Protein AF-A0A2D9P547-F1 (afdb_monomer)

Secondary structure (DSSP, 8-state):
-HHHHHHHHHHTTTT--PPPHHHHHHHTTBB-TTTSSSBGGG--SHHHHHHHHHHHHHTSTT--HHHHHHHHHHHHHHHHHTTSS-----TTGGGG--TT--HHHHHHHHHHHH-GGGBSSPPSSHHHHHHHHHHHHHHHHHHHHHHHHHHHHHHHHHHHHHHHHHHHHHHHHHHHHTT--

Foldseek 3Di:
DVVVVVVVVVVVVPPPPDDDPVLLVLQQFWAQLVPLPHGLSPDDDPLSVLVSLLSCLLAPPPHDLVVNVVSVVVNLVVCCVSVSFPDDDLVVLSVLRHRPGDSVSSSVSVCVGRNPSGGSQFDPDPVSVVVVVVVVVVVVVVVVVVVVVVVVVVVVVVVVVVVVVVVVVVVVVVVVVVVPD

Sequence (181 aa):
MKIIYTFVTIFSISYSNFVSEKQYDIESLILAPCCYGGIVSEHNSPMSKLISNFVKEIYSENFDNKQAISKLDEIIDFSIKNGLMNRTKNQENYKLISHNMDQEVFLELFVNLFGEKIRAVPQNNFFGKITWIFPYSIMIIGIIFVSYVIKNLSFNNKQILSEVETEKIEEQIKKYDSMGY

Structure (mmCIF, N/CA/C/O backbone):
data_AF-A0A2D9P547-F1
#
_entry.id   AF-A0A2D9P547-F1
#
loop_
_atom_site.group_PDB
_atom_site.id
_atom_site.type_symbol
_atom_site.label_atom_id
_atom_site.label_alt_id
_atom_site.label_comp_id
_atom_site.label_asym_id
_atom_site.label_entity_id
_atom_site.label_seq_id
_atom_site.pdbx_PDB_ins_code
_atom_site.Cartn_x
_atom_site.Cartn_y
_atom_site.Cartn_z
_atom_site.occupancy
_atom_site.B_iso_or_equiv
_atom_site.auth_seq_id
_atom_site.auth_comp_id
_atom_site.auth_asym_id
_atom_site.auth_atom_id
_atom_site.pdbx_PDB_model_num
ATOM 1 N N . MET A 1 1 ? -4.123 -50.476 15.538 1.00 53.84 1 MET A N 1
ATOM 2 C CA . MET A 1 1 ? -3.072 -49.477 15.851 1.00 53.84 1 MET A CA 1
ATOM 3 C C . MET A 1 1 ? -2.714 -48.583 14.661 1.00 53.84 1 MET A C 1
ATOM 5 O O . MET A 1 1 ? -2.744 -47.380 14.847 1.00 53.84 1 MET A O 1
ATOM 9 N N . LYS A 1 2 ? -2.479 -49.095 13.437 1.00 48.53 2 LYS A N 1
ATOM 10 C CA . LYS A 1 2 ? -2.181 -48.254 12.248 1.00 48.53 2 LYS A CA 1
ATOM 11 C C . LYS A 1 2 ? -3.233 -47.171 11.920 1.00 48.53 2 LYS A C 1
ATOM 13 O O . LYS A 1 2 ? -2.829 -46.059 11.617 1.00 48.53 2 LYS A O 1
ATOM 18 N N . ILE A 1 3 ? -4.535 -47.466 12.065 1.00 55.62 3 ILE A N 1
ATOM 19 C CA . ILE A 1 3 ? -5.647 -46.515 11.812 1.00 55.62 3 ILE A CA 1
ATOM 20 C C . ILE A 1 3 ? -5.630 -45.293 12.753 1.00 55.62 3 ILE A C 1
ATOM 22 O O . ILE A 1 3 ? -6.004 -44.194 12.357 1.00 55.62 3 ILE A O 1
ATOM 26 N N . ILE A 1 4 ? -5.173 -45.473 13.999 1.00 61.56 4 ILE A N 1
ATOM 27 C CA . ILE A 1 4 ? -5.135 -44.400 15.006 1.00 61.56 4 ILE A CA 1
ATOM 28 C C . ILE A 1 4 ? -4.041 -43.393 14.642 1.00 61.56 4 ILE A C 1
ATOM 30 O O . ILE A 1 4 ? -4.274 -42.190 14.682 1.00 61.56 4 ILE A O 1
ATOM 34 N N . TYR A 1 5 ? -2.880 -43.876 14.193 1.00 57.09 5 TYR A N 1
ATOM 35 C CA . TYR A 1 5 ? -1.797 -43.003 13.739 1.00 57.09 5 TYR A CA 1
ATOM 36 C C . TYR A 1 5 ? -2.169 -42.207 12.482 1.00 57.09 5 TYR A C 1
ATOM 38 O O . TYR A 1 5 ? -1.746 -41.065 12.354 1.00 57.09 5 TYR A O 1
ATOM 46 N N . THR A 1 6 ? -3.007 -42.759 11.595 1.00 58.09 6 THR A N 1
ATOM 47 C CA . THR A 1 6 ? -3.468 -42.053 10.384 1.00 58.09 6 THR A CA 1
ATOM 48 C C . THR A 1 6 ? -4.432 -40.906 10.707 1.00 58.09 6 THR A C 1
ATOM 50 O O . THR A 1 6 ? -4.396 -39.865 10.054 1.00 58.09 6 THR A O 1
ATOM 53 N N . PHE A 1 7 ? -5.258 -41.054 11.748 1.00 58.22 7 PHE A N 1
ATOM 54 C CA . PHE A 1 7 ? -6.141 -39.983 12.225 1.00 58.22 7 PHE A CA 1
ATOM 55 C C . PHE A 1 7 ? -5.369 -38.860 12.932 1.00 58.22 7 PHE A C 1
ATOM 57 O O . PHE A 1 7 ? -5.666 -37.682 12.734 1.00 58.22 7 PHE A O 1
ATOM 64 N N . VAL A 1 8 ? -4.332 -39.213 13.700 1.00 59.69 8 VAL A N 1
ATOM 65 C CA . VAL A 1 8 ? -3.467 -38.243 14.394 1.00 59.69 8 VAL A CA 1
ATOM 66 C C . VAL A 1 8 ? -2.702 -37.362 13.400 1.00 59.69 8 VAL A C 1
ATOM 68 O O . VAL A 1 8 ? -2.585 -36.164 13.6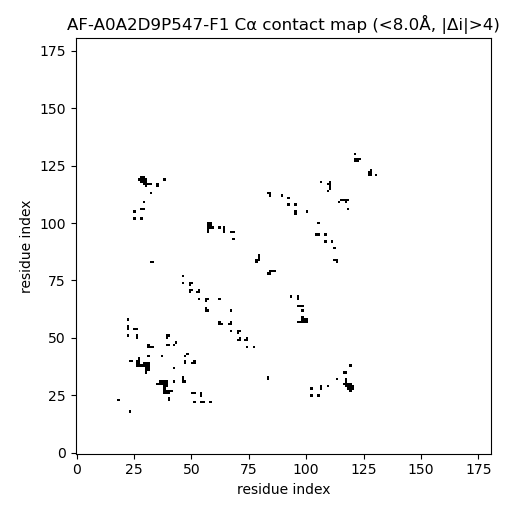31 1.00 59.69 8 VAL A O 1
ATOM 71 N N . THR A 1 9 ? -2.259 -37.905 12.260 1.00 58.28 9 THR A N 1
ATOM 72 C CA . THR A 1 9 ? -1.565 -37.116 11.225 1.00 58.28 9 THR A CA 1
ATOM 73 C C . THR A 1 9 ? -2.475 -36.152 10.459 1.00 58.28 9 THR A C 1
ATOM 75 O O . THR A 1 9 ? -2.010 -35.104 10.024 1.00 58.28 9 THR A O 1
ATOM 78 N N . ILE A 1 10 ? -3.768 -36.466 10.308 1.00 58.53 10 ILE A N 1
ATOM 79 C CA . ILE A 1 10 ? -4.739 -35.589 9.624 1.00 58.53 10 ILE A CA 1
ATOM 80 C C . ILE A 1 10 ? -5.187 -34.443 10.543 1.00 58.53 10 ILE A C 1
ATOM 82 O O . ILE A 1 10 ? -5.342 -33.313 10.086 1.00 58.53 10 ILE A O 1
ATOM 86 N N . PHE A 1 11 ? -5.323 -34.695 11.849 1.00 54.88 11 PHE A N 1
ATOM 87 C CA . PHE A 1 11 ? -5.733 -33.669 12.815 1.00 54.88 11 PHE A CA 1
ATOM 88 C C . PHE A 1 11 ? -4.705 -32.529 12.947 1.00 54.88 11 PHE A C 1
ATOM 90 O O . PHE A 1 11 ? -5.089 -31.377 13.153 1.00 54.88 11 PHE A O 1
ATOM 97 N N . SER A 1 12 ? -3.412 -32.811 12.739 1.00 50.66 12 SER A N 1
ATOM 98 C CA . SER A 1 12 ? -2.331 -31.817 12.815 1.00 50.66 12 SER A CA 1
ATOM 99 C C . SER A 1 12 ? -2.377 -30.721 11.740 1.00 50.66 12 SER A C 1
ATOM 101 O O . SER A 1 12 ? -1.750 -29.683 11.931 1.00 50.66 12 SER A O 1
ATOM 103 N N . ILE A 1 13 ? -3.118 -30.902 10.640 1.00 54.53 13 ILE A N 1
ATOM 104 C CA . ILE A 1 13 ? -3.208 -29.905 9.552 1.00 54.53 13 ILE A CA 1
ATOM 105 C C . ILE A 1 13 ? -4.240 -28.799 9.880 1.00 54.53 13 ILE A C 1
ATOM 107 O O . ILE A 1 13 ? -4.303 -27.777 9.207 1.00 54.53 13 ILE A O 1
ATOM 111 N N . SER A 1 14 ? -5.014 -28.935 10.961 1.00 46.88 14 SER A N 1
ATOM 112 C CA . SER A 1 14 ? -6.174 -28.066 11.242 1.00 46.88 14 SER A CA 1
ATOM 113 C C . SER A 1 14 ? -5.848 -26.706 11.884 1.00 46.88 14 SER A C 1
ATOM 115 O O . SER A 1 14 ? -6.765 -25.998 12.287 1.00 46.88 14 SER A O 1
ATOM 117 N N . TYR A 1 15 ? -4.570 -26.326 12.004 1.00 47.00 15 TYR A N 1
ATOM 118 C CA . TYR A 1 15 ? -4.155 -25.092 12.696 1.00 47.00 15 TYR A CA 1
ATOM 119 C C . TYR A 1 15 ? -3.454 -24.055 11.805 1.00 47.00 15 TYR A C 1
ATOM 121 O O . TYR A 1 15 ? -2.821 -23.129 12.317 1.00 47.00 15 TYR A O 1
ATOM 129 N N . SER A 1 16 ? -3.571 -24.146 10.479 1.00 40.31 16 SER A N 1
ATOM 130 C CA . SER A 1 16 ? -3.205 -23.025 9.607 1.00 40.31 16 SER A CA 1
ATOM 131 C C . SER A 1 16 ? -4.275 -21.933 9.700 1.00 40.31 16 SER A C 1
ATOM 133 O O . SER A 1 16 ? -5.389 -22.082 9.204 1.00 40.31 16 SER A O 1
ATOM 135 N N . ASN A 1 17 ? -3.932 -20.809 10.333 1.00 51.22 17 ASN A N 1
ATOM 136 C CA . ASN A 1 17 ? -4.717 -19.578 10.238 1.00 51.22 17 ASN A CA 1
ATOM 137 C C . ASN A 1 17 ? -4.512 -18.996 8.834 1.00 51.22 17 ASN A C 1
ATOM 139 O O . ASN A 1 17 ? -3.580 -18.222 8.619 1.00 51.22 17 ASN A O 1
ATOM 143 N N . PHE A 1 18 ? -5.331 -19.406 7.869 1.00 56.81 18 PHE A N 1
ATOM 144 C CA . PHE A 1 18 ? -5.308 -18.806 6.540 1.00 56.81 18 PHE A CA 1
ATOM 145 C C . PHE A 1 18 ? -5.819 -17.364 6.634 1.00 56.81 18 PHE A C 1
ATOM 147 O O . PHE A 1 18 ? -6.932 -17.115 7.096 1.00 56.81 18 PHE A O 1
ATOM 154 N N . VAL A 1 19 ? -4.984 -16.409 6.225 1.00 67.00 19 VAL A N 1
ATOM 155 C CA . VAL A 1 19 ? -5.426 -15.041 5.934 1.00 67.00 19 VAL A CA 1
ATOM 156 C C . VAL A 1 19 ? -6.315 -15.122 4.695 1.00 67.00 19 VAL A C 1
ATOM 158 O O . VAL A 1 19 ? -5.950 -15.800 3.733 1.00 67.00 19 VAL A O 1
ATOM 161 N N . SER A 1 20 ? -7.495 -14.497 4.720 1.00 83.94 20 SER A N 1
ATOM 162 C CA . SER A 1 20 ? -8.343 -14.472 3.525 1.00 83.94 20 SER A CA 1
ATOM 163 C C . SER A 1 20 ? -7.646 -13.671 2.422 1.00 83.94 20 SER A C 1
ATOM 165 O O . SER A 1 20 ? -6.985 -12.676 2.711 1.00 83.94 20 SER A O 1
ATOM 167 N N . GLU A 1 21 ? -7.804 -14.077 1.161 1.00 87.62 21 GLU A N 1
ATOM 168 C CA . GLU A 1 21 ? -7.236 -13.366 0.000 1.00 87.62 21 GLU A CA 1
ATOM 169 C C . GLU A 1 21 ? -7.584 -11.871 0.043 1.00 87.62 21 GLU A C 1
ATOM 171 O O . GLU A 1 21 ? -6.719 -11.008 -0.054 1.00 87.62 21 GLU A O 1
ATOM 176 N N . LYS A 1 22 ? -8.839 -11.564 0.385 1.00 88.94 22 LYS A N 1
ATOM 177 C CA . LYS A 1 22 ? -9.306 -10.192 0.572 1.00 88.94 22 LYS A CA 1
ATOM 178 C C . LYS A 1 22 ? -8.556 -9.423 1.666 1.00 88.94 22 LYS A C 1
ATOM 180 O O . LYS A 1 22 ? -8.257 -8.246 1.486 1.00 88.94 22 LYS A O 1
ATOM 185 N N . GLN A 1 23 ? -8.286 -10.052 2.812 1.00 91.81 23 GLN A N 1
ATOM 186 C CA . GLN A 1 23 ? -7.522 -9.413 3.885 1.00 91.81 23 GLN A CA 1
ATOM 187 C C . GLN A 1 23 ? -6.086 -9.138 3.417 1.00 91.81 23 GLN A C 1
ATOM 189 O O . GLN A 1 23 ? -5.572 -8.048 3.660 1.00 91.81 23 GLN A O 1
ATOM 194 N N . TYR A 1 24 ? -5.472 -10.093 2.715 1.00 93.12 24 TYR A N 1
ATOM 195 C CA . TYR A 1 24 ? -4.130 -9.943 2.161 1.00 93.12 24 TYR A CA 1
ATOM 196 C C . TYR A 1 24 ? -4.046 -8.774 1.173 1.00 93.12 24 TYR A C 1
ATOM 198 O O . TYR A 1 24 ? -3.144 -7.943 1.289 1.00 93.12 24 TYR A O 1
ATOM 206 N N . ASP A 1 25 ? -5.004 -8.665 0.252 1.00 93.62 25 ASP A N 1
ATOM 207 C CA . ASP A 1 25 ? -5.043 -7.586 -0.737 1.00 93.62 25 ASP A CA 1
ATOM 208 C C . ASP A 1 25 ? -5.140 -6.216 -0.066 1.00 93.62 25 ASP A C 1
ATOM 210 O O . ASP A 1 25 ? -4.385 -5.307 -0.403 1.00 93.62 25 ASP A O 1
ATOM 214 N N . ILE A 1 26 ? -6.018 -6.082 0.934 1.00 95.75 26 ILE A N 1
ATOM 215 C CA . ILE A 1 26 ? -6.198 -4.840 1.697 1.00 95.75 26 ILE A CA 1
ATOM 216 C C . ILE A 1 26 ? -4.928 -4.452 2.449 1.00 95.75 26 ILE A C 1
ATOM 218 O O . ILE A 1 26 ? -4.486 -3.305 2.385 1.00 95.75 26 ILE A O 1
ATOM 222 N N . GLU A 1 27 ? -4.326 -5.400 3.161 1.00 95.88 27 GLU A N 1
ATOM 223 C CA . GLU A 1 27 ? -3.102 -5.157 3.925 1.00 95.88 27 GLU A CA 1
ATOM 224 C C . GLU A 1 27 ? -1.905 -4.841 3.014 1.00 95.88 27 GLU A C 1
ATOM 226 O O . GLU A 1 27 ? -1.003 -4.105 3.413 1.00 95.88 27 GLU A O 1
ATOM 231 N N . SER A 1 28 ? -1.914 -5.329 1.773 1.00 96.19 28 SER A N 1
ATOM 232 C CA . SER A 1 28 ? -0.874 -5.051 0.776 1.00 96.19 28 SER A CA 1
ATOM 233 C C . SER A 1 28 ? -0.951 -3.637 0.186 1.00 96.19 28 SER A C 1
ATOM 235 O O . SER A 1 28 ? 0.005 -3.193 -0.447 1.00 96.19 28 SER A O 1
ATOM 237 N N . LEU A 1 29 ? -2.046 -2.895 0.405 1.00 95.88 29 LEU A N 1
ATOM 238 C CA . LEU A 1 29 ? -2.189 -1.505 -0.058 1.00 95.88 29 LEU A CA 1
ATOM 239 C C . LEU A 1 29 ? -1.326 -0.519 0.736 1.00 95.88 29 LEU A C 1
ATOM 241 O O . LEU A 1 29 ? -1.030 0.577 0.243 1.00 95.88 29 LEU A O 1
ATOM 245 N N . ILE A 1 30 ? -0.935 -0.887 1.959 1.00 96.75 30 ILE A N 1
ATOM 246 C CA . ILE A 1 30 ? -0.233 -0.003 2.887 1.00 96.75 30 ILE A CA 1
ATOM 247 C C . ILE A 1 30 ? 1.087 -0.590 3.385 1.00 96.75 30 ILE A C 1
ATOM 249 O O . ILE A 1 30 ? 1.233 -1.778 3.673 1.00 96.75 30 ILE A O 1
ATOM 253 N N . LEU A 1 31 ? 2.063 0.296 3.529 1.00 96.50 31 LEU A N 1
ATOM 254 C CA . LEU A 1 31 ? 3.316 0.052 4.220 1.00 96.50 31 LEU A CA 1
ATOM 255 C C . LEU A 1 31 ? 3.075 0.055 5.732 1.00 96.50 31 LEU A C 1
ATOM 257 O O . LEU A 1 31 ? 2.219 0.772 6.244 1.00 96.50 31 LEU A O 1
ATOM 261 N N . ALA A 1 32 ? 3.861 -0.716 6.473 1.00 94.88 32 ALA A N 1
ATOM 262 C CA . ALA A 1 32 ? 3.798 -0.752 7.922 1.00 94.88 32 ALA A CA 1
ATOM 263 C C . ALA A 1 32 ? 4.239 0.609 8.505 1.00 94.88 32 ALA A C 1
ATOM 265 O O . ALA A 1 32 ? 5.396 1.005 8.308 1.00 94.88 32 ALA A O 1
ATOM 266 N N . PRO A 1 33 ? 3.386 1.314 9.281 1.00 92.81 33 PRO A N 1
ATOM 267 C CA . PRO A 1 33 ? 3.692 2.667 9.755 1.00 92.81 33 PRO A CA 1
ATOM 268 C C . PRO A 1 33 ? 4.931 2.777 10.652 1.00 92.81 33 PRO A C 1
ATOM 270 O O . PRO A 1 33 ? 5.455 3.869 10.861 1.00 92.81 33 PRO A O 1
ATOM 273 N N . CYS A 1 34 ? 5.396 1.658 11.213 1.00 91.06 34 CYS A N 1
ATOM 274 C CA . CYS A 1 34 ? 6.584 1.614 12.058 1.00 91.06 34 CYS A CA 1
ATOM 275 C C . CYS A 1 34 ? 7.892 1.838 11.287 1.00 91.06 34 CYS A C 1
ATOM 277 O O . CYS A 1 34 ? 8.853 2.317 11.880 1.00 91.06 34 CYS A O 1
ATOM 279 N N . CYS A 1 35 ? 7.952 1.489 9.997 1.00 90.94 35 CYS A N 1
ATOM 280 C CA . CYS A 1 35 ? 9.185 1.580 9.207 1.00 90.94 35 CYS A CA 1
ATOM 281 C C . CYS A 1 35 ? 9.003 2.145 7.795 1.00 90.94 35 CYS A C 1
ATOM 283 O O . CYS A 1 35 ? 9.992 2.560 7.202 1.00 90.94 35 CYS A O 1
ATOM 285 N N . TYR A 1 36 ? 7.781 2.152 7.251 1.00 92.19 36 TYR A N 1
ATOM 286 C CA . TYR A 1 36 ? 7.485 2.520 5.858 1.00 92.19 36 TYR A CA 1
ATOM 287 C C . TYR A 1 36 ? 8.278 1.712 4.810 1.00 92.19 36 TYR A C 1
ATOM 289 O O . TYR A 1 36 ? 8.414 2.144 3.673 1.00 92.19 36 TYR A O 1
ATOM 297 N N . GLY A 1 37 ? 8.837 0.558 5.191 1.00 88.81 37 GLY A N 1
ATOM 298 C CA . GLY A 1 37 ? 9.698 -0.252 4.322 1.00 88.81 37 GLY A CA 1
ATOM 299 C C . GLY A 1 37 ? 9.076 -1.574 3.875 1.00 88.81 37 GLY A C 1
ATOM 300 O O . GLY A 1 37 ? 9.339 -2.017 2.765 1.00 88.81 37 GLY A O 1
ATOM 301 N N . GLY A 1 38 ? 8.261 -2.206 4.725 1.00 92.12 38 GLY A N 1
ATOM 302 C CA . GLY A 1 38 ? 7.551 -3.450 4.403 1.00 92.12 38 GLY A CA 1
ATOM 303 C C . GLY A 1 38 ? 6.044 -3.232 4.327 1.00 92.12 38 GLY A C 1
ATOM 304 O O . GLY A 1 38 ? 5.532 -2.362 5.030 1.00 92.12 38 GLY A O 1
ATOM 305 N N . ILE A 1 39 ? 5.341 -4.015 3.508 1.00 95.25 39 ILE A N 1
ATOM 306 C CA . ILE A 1 39 ? 3.870 -4.020 3.452 1.00 95.25 39 ILE A CA 1
ATOM 307 C C . ILE A 1 39 ? 3.277 -4.716 4.678 1.00 95.25 39 ILE A C 1
ATOM 309 O O . ILE A 1 39 ? 3.898 -5.621 5.236 1.00 95.25 39 ILE A O 1
ATOM 313 N N . VAL A 1 40 ? 2.092 -4.292 5.127 1.00 95.88 40 VAL A N 1
ATOM 314 C CA . VAL A 1 40 ? 1.483 -4.830 6.359 1.00 95.88 40 VAL A CA 1
ATOM 315 C C . VAL A 1 40 ? 1.257 -6.342 6.267 1.00 95.88 40 VAL A C 1
ATOM 317 O O . VAL A 1 40 ? 1.561 -7.041 7.233 1.00 95.88 40 VAL A O 1
ATOM 320 N N . SER A 1 41 ? 0.821 -6.836 5.105 1.00 94.38 41 SER A N 1
ATOM 321 C CA . SER A 1 41 ? 0.514 -8.253 4.843 1.00 94.38 41 SER A CA 1
ATOM 322 C C . SER A 1 41 ? 1.706 -9.198 5.026 1.00 94.38 41 SER A C 1
ATOM 324 O O . SER A 1 41 ? 1.532 -10.359 5.392 1.00 94.38 41 SER A O 1
ATOM 326 N N . GLU A 1 42 ? 2.929 -8.707 4.821 1.00 91.69 42 GLU A N 1
ATOM 327 C CA . GLU A 1 42 ? 4.165 -9.497 4.913 1.00 91.69 42 GLU A CA 1
ATOM 328 C C . GLU A 1 42 ? 5.023 -9.123 6.134 1.00 91.69 42 GLU A C 1
ATOM 330 O O . GLU A 1 42 ? 6.080 -9.711 6.382 1.00 91.69 42 GLU A O 1
ATOM 335 N N . HIS A 1 43 ? 4.588 -8.145 6.931 1.00 89.38 43 HIS A N 1
ATOM 336 C CA . HIS A 1 43 ? 5.383 -7.596 8.022 1.00 89.38 43 HIS A CA 1
ATOM 337 C C . HIS A 1 43 ? 4.876 -8.061 9.391 1.00 89.38 43 HIS A C 1
ATOM 339 O O . HIS A 1 43 ? 3.838 -7.620 9.873 1.00 89.38 43 HIS A O 1
ATOM 345 N N . ASN A 1 44 ? 5.640 -8.907 10.086 1.00 90.31 44 ASN A N 1
ATOM 346 C CA . ASN A 1 44 ? 5.270 -9.394 11.418 1.00 90.31 44 ASN A CA 1
ATOM 347 C C . ASN A 1 44 ? 5.736 -8.438 12.531 1.00 90.31 44 ASN A C 1
ATOM 349 O O . ASN A 1 44 ? 6.801 -8.623 13.121 1.00 90.31 44 ASN A O 1
ATOM 353 N N . SER A 1 45 ? 4.926 -7.425 12.845 1.00 93.38 45 SER A N 1
ATOM 354 C CA . SER A 1 45 ? 5.177 -6.491 13.952 1.00 93.38 45 SER A CA 1
ATOM 355 C C . SER A 1 45 ? 3.932 -6.279 14.822 1.00 93.38 45 SER A C 1
ATOM 357 O O . SER A 1 45 ? 2.819 -6.597 14.392 1.00 93.38 45 SER A O 1
ATOM 359 N N . PRO A 1 46 ? 4.073 -5.736 16.050 1.00 95.69 46 PRO A N 1
ATOM 360 C CA . PRO A 1 46 ? 2.920 -5.354 16.864 1.00 95.69 46 PRO A CA 1
ATOM 361 C C . PRO A 1 46 ? 1.976 -4.401 16.124 1.00 95.69 46 PRO A C 1
ATOM 363 O O . PRO A 1 46 ? 0.767 -4.590 16.181 1.00 95.69 46 PRO A O 1
ATOM 366 N N . MET A 1 47 ? 2.527 -3.444 15.368 1.00 95.06 47 MET A N 1
ATOM 367 C CA . MET A 1 47 ? 1.741 -2.512 14.560 1.00 95.06 47 MET A CA 1
ATOM 368 C C . MET A 1 47 ? 0.942 -3.243 13.477 1.00 95.06 47 MET A C 1
ATOM 370 O O . MET A 1 47 ? -0.270 -3.069 13.392 1.00 95.06 47 MET A O 1
ATOM 374 N N . SER A 1 48 ? 1.592 -4.100 12.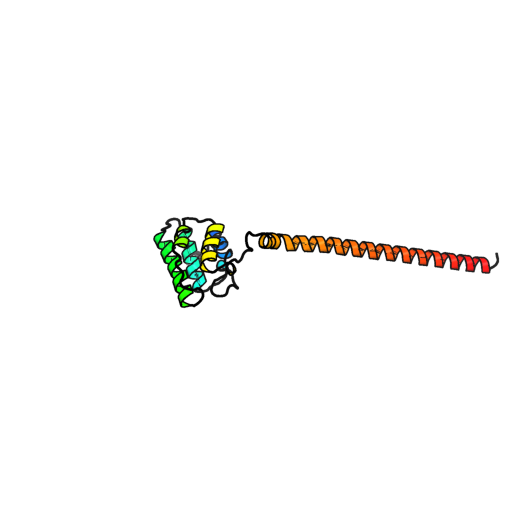684 1.00 95.44 48 SER A N 1
ATOM 375 C CA . SER A 1 48 ? 0.898 -4.847 11.631 1.00 95.44 48 SER A CA 1
ATOM 376 C C . SER A 1 48 ? -0.206 -5.735 12.194 1.00 95.44 48 SER A C 1
ATOM 378 O O . SER A 1 48 ? -1.276 -5.803 11.612 1.00 95.44 48 SER A O 1
ATOM 380 N N . LYS A 1 49 ? -0.004 -6.346 13.369 1.00 96.06 49 LYS A N 1
ATOM 381 C CA . LYS A 1 49 ? -1.046 -7.145 14.035 1.00 96.06 49 LYS A CA 1
ATOM 382 C C . LYS A 1 49 ? -2.264 -6.315 14.438 1.00 96.06 49 LYS A C 1
ATOM 384 O O . LYS A 1 49 ? -3.382 -6.807 14.308 1.00 96.06 49 LYS A O 1
ATOM 389 N N . LEU A 1 50 ? -2.069 -5.085 14.919 1.00 97.38 50 LEU A N 1
ATOM 390 C CA . LEU A 1 50 ? -3.180 -4.177 15.224 1.00 97.38 50 LEU A CA 1
ATOM 391 C C . LEU A 1 50 ? -3.969 -3.840 13.954 1.00 97.38 50 LEU A C 1
ATOM 393 O O . LEU A 1 50 ? -5.194 -3.949 13.945 1.00 97.38 50 LEU A O 1
ATOM 397 N N . ILE A 1 51 ? -3.264 -3.538 12.860 1.00 97.19 51 ILE A N 1
ATOM 398 C CA . ILE A 1 51 ? -3.881 -3.288 11.552 1.00 97.19 51 ILE A CA 1
ATOM 399 C C . ILE A 1 51 ? -4.631 -4.530 11.059 1.00 97.19 51 ILE A C 1
ATOM 401 O O . ILE A 1 51 ? -5.803 -4.423 10.715 1.00 97.19 51 ILE A O 1
ATOM 405 N N . SER A 1 52 ? -4.030 -5.719 11.110 1.00 96.06 52 SER A N 1
ATOM 406 C CA . SER A 1 52 ? -4.704 -6.963 10.725 1.00 96.06 52 SER A CA 1
ATOM 407 C C . SER A 1 52 ? -5.942 -7.243 11.565 1.00 96.06 52 SER A C 1
ATOM 409 O O . SER A 1 52 ? -6.952 -7.716 11.053 1.00 96.06 52 SER A O 1
ATOM 411 N N . ASN A 1 53 ? -5.904 -6.943 12.863 1.00 96.44 53 ASN A N 1
ATOM 412 C CA . ASN A 1 53 ? -7.064 -7.102 13.733 1.00 96.44 53 ASN A CA 1
ATOM 413 C C . ASN A 1 53 ? -8.192 -6.134 13.376 1.00 96.44 53 ASN A C 1
ATOM 415 O O . ASN A 1 53 ? -9.355 -6.521 13.502 1.00 96.44 53 ASN A O 1
ATOM 419 N N . PHE A 1 54 ? -7.856 -4.911 12.958 1.00 97.12 54 PHE A N 1
ATOM 420 C CA . PHE A 1 54 ? -8.802 -3.932 12.431 1.00 97.12 54 PHE A CA 1
ATOM 421 C C . PHE A 1 54 ? -9.390 -4.394 11.093 1.00 97.12 54 PHE A C 1
ATOM 423 O O . PHE A 1 54 ? -10.607 -4.459 10.965 1.00 97.12 54 PHE A O 1
ATOM 430 N N . VAL A 1 55 ? -8.559 -4.818 10.135 1.00 96.31 55 VAL A N 1
ATOM 431 C CA . VAL A 1 55 ? -9.021 -5.339 8.837 1.00 96.31 55 VAL A CA 1
ATOM 432 C C . VAL A 1 55 ? -9.949 -6.541 9.039 1.00 96.31 55 VAL A C 1
ATOM 434 O O . VAL A 1 55 ? -11.049 -6.569 8.493 1.00 96.31 55 VAL A O 1
ATOM 437 N N . LYS A 1 56 ? -9.575 -7.500 9.894 1.00 94.81 56 LYS A N 1
ATOM 438 C CA . LYS A 1 56 ? -10.434 -8.647 10.232 1.00 94.81 56 LYS A CA 1
ATOM 439 C C . LYS A 1 56 ? -11.804 -8.235 10.755 1.00 94.81 56 LYS A C 1
ATOM 441 O O . LYS A 1 56 ? -12.779 -8.900 10.434 1.00 94.81 56 LYS A O 1
ATOM 446 N N . GLU A 1 57 ? -11.881 -7.168 11.545 1.00 95.31 57 GLU A N 1
ATOM 447 C CA . GLU A 1 57 ? -13.154 -6.658 12.058 1.00 95.31 57 GLU A CA 1
ATOM 448 C C . GLU A 1 57 ? -14.030 -6.101 10.935 1.00 95.31 57 GLU A C 1
ATOM 450 O O . GLU A 1 57 ? -15.181 -6.509 10.790 1.00 95.31 57 GLU A O 1
ATOM 455 N N . ILE A 1 58 ? -13.454 -5.225 10.105 1.00 95.00 58 ILE A N 1
ATOM 456 C CA . ILE A 1 58 ? -14.126 -4.548 8.984 1.00 95.00 58 ILE A CA 1
ATOM 457 C C . ILE A 1 58 ? -14.742 -5.544 7.996 1.00 95.00 58 ILE A C 1
ATOM 459 O O . ILE A 1 58 ? -15.812 -5.284 7.443 1.00 95.00 58 ILE A O 1
ATOM 463 N N . TYR A 1 59 ? -14.078 -6.681 7.783 1.00 92.06 59 TYR A N 1
ATOM 464 C CA . TYR A 1 59 ? -14.500 -7.724 6.844 1.00 92.06 59 TYR A CA 1
ATOM 465 C C . TYR A 1 59 ? -15.116 -8.954 7.520 1.00 92.06 59 TYR A C 1
ATOM 467 O O . TYR A 1 59 ? -15.342 -9.964 6.853 1.00 92.06 59 TYR A O 1
ATOM 475 N N . SER A 1 60 ? -15.391 -8.896 8.824 1.00 91.00 60 SER A N 1
ATOM 476 C CA . SER A 1 60 ? -16.070 -9.984 9.526 1.00 91.00 60 SER A CA 1
ATOM 477 C C . SER A 1 60 ? -17.554 -10.053 9.151 1.00 91.00 60 SER A C 1
ATOM 479 O O . SER A 1 60 ? -18.173 -9.053 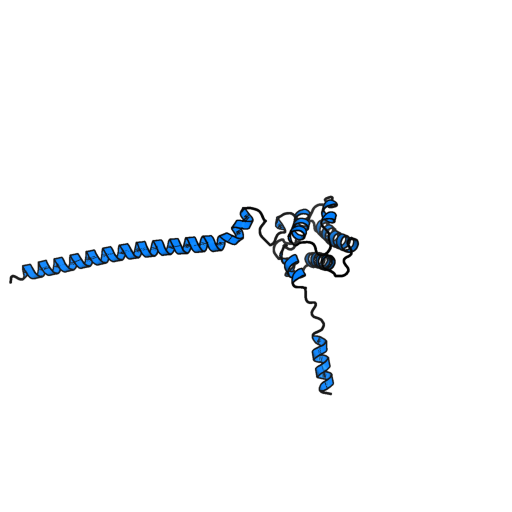8.786 1.00 91.00 60 SER A O 1
ATOM 481 N N . GLU A 1 61 ? -18.153 -11.239 9.262 1.00 88.94 61 GLU A N 1
ATOM 482 C CA . GLU A 1 61 ? -19.603 -11.407 9.074 1.00 88.94 61 GLU A CA 1
ATOM 483 C C . GLU A 1 61 ? -20.415 -10.687 10.164 1.00 88.94 61 GLU A C 1
ATOM 485 O O . GLU A 1 61 ? -21.497 -10.174 9.894 1.00 88.94 61 GLU A O 1
ATOM 490 N N . ASN A 1 62 ? -19.871 -10.603 11.383 1.00 91.56 62 ASN A N 1
ATOM 491 C CA . ASN A 1 62 ? -20.502 -9.983 12.551 1.00 91.56 62 ASN A CA 1
ATOM 492 C C . ASN A 1 62 ? -19.909 -8.600 12.844 1.00 91.56 62 ASN A C 1
ATOM 494 O O . ASN A 1 62 ? -19.530 -8.319 13.978 1.00 91.56 62 ASN A O 1
ATOM 498 N N . PHE A 1 63 ? -19.794 -7.760 11.818 1.00 92.88 63 PHE A N 1
ATOM 499 C CA . PHE A 1 63 ? -19.197 -6.436 11.953 1.00 92.88 63 PHE A CA 1
ATOM 500 C C . PHE A 1 63 ? -19.900 -5.580 13.014 1.00 92.88 63 PHE A C 1
ATOM 502 O O . PHE A 1 63 ? -21.098 -5.301 12.913 1.00 92.88 63 PHE A O 1
ATOM 509 N N . ASP A 1 64 ? -19.122 -5.095 13.983 1.00 95.06 64 ASP A N 1
ATOM 510 C CA . ASP A 1 64 ? -19.540 -4.062 14.925 1.00 95.06 64 ASP A CA 1
ATOM 511 C C . ASP A 1 64 ? -18.699 -2.796 14.727 1.00 95.06 64 ASP A C 1
ATOM 513 O O . ASP A 1 64 ? -17.487 -2.766 14.947 1.00 95.06 64 ASP A O 1
ATOM 517 N N . ASN A 1 65 ? -19.367 -1.698 14.369 1.00 94.44 65 ASN A N 1
ATOM 518 C CA . ASN A 1 65 ? -18.719 -0.403 14.183 1.00 94.44 65 ASN A CA 1
ATOM 519 C C . ASN A 1 65 ? -17.991 0.065 15.459 1.00 94.44 65 ASN A C 1
ATOM 521 O O . ASN A 1 65 ? -16.891 0.608 15.384 1.00 94.44 65 ASN A O 1
ATOM 525 N N . LYS A 1 66 ? -18.543 -0.194 16.654 1.00 95.25 66 LYS A N 1
ATOM 526 C CA . LYS A 1 66 ? -17.871 0.178 17.911 1.00 95.25 66 LYS A CA 1
ATOM 527 C C . LYS A 1 66 ? -16.580 -0.610 18.105 1.00 95.25 66 LYS A C 1
ATOM 529 O O . LYS A 1 66 ? -15.575 -0.038 18.524 1.00 95.25 66 LYS A O 1
ATOM 534 N N . GLN A 1 67 ? -16.598 -1.898 17.775 1.00 96.19 67 GLN A N 1
ATOM 535 C CA . GLN A 1 67 ? -15.424 -2.760 17.844 1.00 96.19 67 GLN A CA 1
ATOM 536 C C . GLN A 1 67 ? -14.366 -2.357 16.808 1.00 96.19 67 GLN A C 1
ATOM 538 O O . GLN A 1 67 ? -13.179 -2.306 17.133 1.00 96.19 67 GLN A O 1
ATOM 543 N N . ALA A 1 68 ? -14.781 -1.991 15.593 1.00 96.25 68 ALA A N 1
ATOM 544 C CA . ALA A 1 68 ? -13.887 -1.474 14.560 1.00 96.25 68 ALA A CA 1
ATOM 545 C C . ALA A 1 68 ? -13.223 -0.153 14.980 1.00 96.25 68 ALA A C 1
ATOM 547 O O . ALA A 1 68 ? -12.005 -0.021 14.866 1.00 96.25 68 ALA A O 1
ATOM 548 N N . ILE A 1 69 ? -13.995 0.790 15.534 1.00 95.62 69 ILE A N 1
ATOM 549 C CA . ILE A 1 69 ? -13.468 2.045 16.092 1.00 95.62 69 ILE A CA 1
ATOM 550 C C . ILE A 1 69 ? -12.479 1.755 17.223 1.00 95.62 69 ILE A C 1
ATOM 552 O O . ILE A 1 69 ? -11.377 2.290 17.205 1.00 95.62 69 ILE A O 1
ATOM 556 N N . SER A 1 70 ? -12.817 0.854 18.151 1.00 96.50 70 SER A N 1
ATOM 557 C CA . SER A 1 70 ? -11.921 0.475 19.251 1.00 96.50 70 SER A CA 1
ATOM 558 C C . SER A 1 70 ? -10.582 -0.069 18.744 1.00 96.50 70 SER A C 1
ATOM 560 O O . SER A 1 70 ? -9.530 0.302 19.254 1.00 96.50 70 SE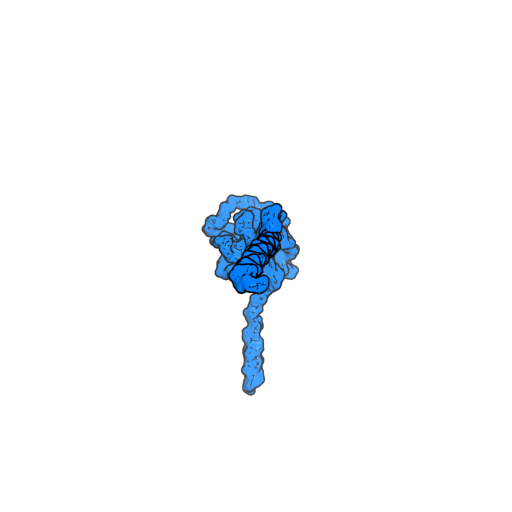R A O 1
ATOM 562 N N . LYS A 1 71 ? -10.597 -0.924 17.716 1.00 96.94 71 LYS A N 1
ATOM 563 C CA . LYS A 1 71 ? -9.370 -1.460 17.106 1.00 96.94 71 LYS A CA 1
ATOM 564 C C . LYS A 1 71 ? -8.567 -0.383 16.376 1.00 96.94 71 LYS A C 1
ATOM 566 O O . LYS A 1 71 ? -7.340 -0.437 16.375 1.00 96.94 71 LYS A O 1
ATOM 571 N N . LEU A 1 72 ? -9.235 0.599 15.766 1.00 95.94 72 LEU A N 1
ATOM 572 C CA . LEU A 1 72 ? -8.553 1.749 15.177 1.00 95.94 72 LEU A CA 1
ATOM 573 C C . LEU A 1 72 ? -7.909 2.634 16.253 1.00 95.94 72 LEU A C 1
ATOM 575 O O . LEU A 1 72 ? -6.785 3.098 16.069 1.00 95.94 72 LEU A O 1
ATOM 579 N N . ASP A 1 73 ? -8.583 2.826 17.385 1.00 95.00 73 ASP A N 1
ATOM 580 C CA . ASP A 1 73 ? -8.044 3.570 18.524 1.00 95.00 73 ASP A CA 1
ATOM 581 C C . ASP A 1 73 ? -6.792 2.891 19.091 1.00 95.00 73 ASP A C 1
ATOM 583 O O . ASP A 1 73 ? -5.808 3.576 19.358 1.00 95.00 73 ASP A O 1
ATOM 587 N N . GLU A 1 74 ? -6.749 1.554 19.159 1.00 96.06 74 GLU A N 1
ATOM 588 C CA . GLU A 1 74 ? -5.528 0.820 19.527 1.00 96.06 74 GLU A CA 1
ATOM 589 C C . GLU A 1 74 ? -4.349 1.136 18.586 1.00 96.06 74 GLU A C 1
ATOM 591 O O . GLU A 1 74 ? -3.217 1.318 19.045 1.00 96.06 74 GLU A O 1
ATOM 596 N N . ILE A 1 75 ? -4.597 1.241 17.273 1.00 95.81 75 ILE A N 1
ATOM 597 C CA . ILE A 1 75 ? -3.579 1.626 16.279 1.00 95.81 75 ILE A CA 1
ATOM 598 C C . ILE A 1 75 ? -3.110 3.062 16.527 1.00 95.81 75 ILE A C 1
ATOM 600 O O . ILE A 1 75 ? -1.904 3.325 16.525 1.00 95.81 75 ILE A O 1
ATOM 604 N N . ILE A 1 76 ? -4.040 3.994 16.737 1.00 94.75 76 ILE A N 1
ATOM 605 C CA . ILE A 1 76 ? -3.740 5.413 16.969 1.00 94.75 76 ILE A CA 1
ATOM 606 C C . ILE A 1 76 ? -2.935 5.579 18.261 1.00 94.75 76 ILE A C 1
ATOM 608 O O . ILE A 1 76 ? -1.875 6.206 18.248 1.00 94.75 76 ILE A O 1
ATOM 612 N N . ASP A 1 77 ? -3.378 4.968 19.356 1.00 94.50 77 ASP A N 1
ATOM 613 C CA . ASP A 1 77 ? -2.715 5.041 20.655 1.00 94.50 77 ASP A CA 1
ATOM 614 C C . ASP A 1 77 ? -1.318 4.423 20.604 1.00 94.50 77 ASP A C 1
ATOM 616 O O . ASP A 1 77 ? -0.351 5.020 21.091 1.00 94.50 77 ASP A O 1
ATOM 620 N N . PHE A 1 78 ? -1.173 3.262 19.955 1.00 95.00 78 PHE A N 1
ATOM 621 C CA . PHE A 1 78 ? 0.136 2.659 19.723 1.00 95.00 78 PHE A CA 1
ATOM 622 C C . PHE A 1 78 ? 1.030 3.586 18.890 1.00 95.00 78 PHE A C 1
ATOM 624 O O . PHE A 1 78 ? 2.211 3.753 19.203 1.00 95.00 78 PHE A O 1
ATOM 631 N N . SER A 1 79 ? 0.483 4.225 17.858 1.00 93.81 79 SER A N 1
ATOM 632 C CA . SER A 1 79 ? 1.229 5.141 16.992 1.00 93.81 79 SER A CA 1
ATOM 633 C C . SER A 1 79 ? 1.716 6.381 17.738 1.00 93.81 79 SER A C 1
ATOM 635 O O . SER A 1 79 ? 2.887 6.736 17.620 1.00 93.81 79 SER A O 1
ATOM 637 N N . ILE A 1 80 ? 0.855 7.010 18.543 1.00 93.50 80 ILE A N 1
ATOM 638 C CA . ILE A 1 80 ? 1.204 8.18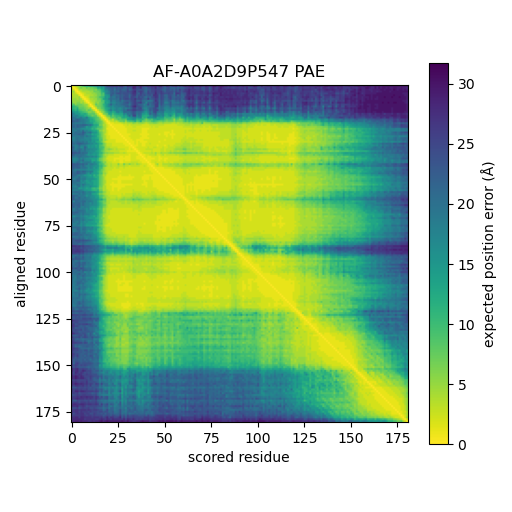0 19.362 1.00 93.50 80 ILE A CA 1
ATOM 639 C C . ILE A 1 80 ? 2.260 7.797 20.398 1.00 93.50 80 ILE A C 1
ATOM 641 O O . ILE A 1 80 ? 3.274 8.481 20.534 1.00 93.50 80 ILE A O 1
ATOM 645 N N . LYS A 1 81 ? 2.064 6.673 21.099 1.00 94.50 81 LYS A N 1
ATOM 646 C CA . LYS A 1 81 ? 2.997 6.186 22.123 1.00 94.50 81 LYS A CA 1
ATOM 647 C C . LYS A 1 81 ? 4.404 5.948 21.571 1.00 94.50 81 LYS A C 1
ATOM 649 O O . LYS A 1 81 ? 5.378 6.179 22.280 1.00 94.50 81 LYS A O 1
ATOM 654 N N . ASN A 1 82 ? 4.511 5.490 20.325 1.00 93.62 82 ASN A N 1
ATOM 655 C CA . ASN A 1 82 ? 5.787 5.222 19.660 1.00 93.62 82 ASN A CA 1
ATOM 656 C C . ASN A 1 82 ? 6.300 6.408 18.817 1.00 93.62 82 ASN A C 1
ATOM 658 O O . ASN A 1 82 ? 7.276 6.252 18.089 1.00 93.62 82 ASN A O 1
ATOM 662 N N . GLY A 1 83 ? 5.661 7.583 18.890 1.00 90.50 83 GLY A N 1
ATOM 663 C CA . GLY A 1 83 ? 6.094 8.784 18.167 1.00 90.50 83 GLY A CA 1
ATOM 664 C C . GLY A 1 83 ? 5.934 8.706 16.643 1.00 90.50 83 GLY A C 1
ATOM 665 O O . GLY A 1 83 ? 6.614 9.429 15.921 1.00 90.50 83 GLY A O 1
ATOM 666 N N . LEU A 1 84 ? 5.057 7.831 16.140 1.00 88.94 84 LEU A N 1
ATOM 667 C CA . LEU A 1 84 ? 4.812 7.641 14.703 1.00 88.94 84 LEU A CA 1
ATOM 668 C C . LEU A 1 84 ? 3.854 8.690 14.122 1.00 88.94 84 LEU A C 1
ATOM 670 O O . LEU A 1 84 ? 3.884 8.951 12.919 1.00 88.94 84 LEU A O 1
ATOM 674 N N . MET A 1 85 ? 3.011 9.281 14.972 1.00 87.69 85 MET A N 1
ATOM 675 C CA . MET A 1 85 ? 2.100 10.374 14.630 1.00 87.69 85 MET A CA 1
ATOM 676 C C . MET A 1 85 ? 1.881 11.302 15.831 1.00 87.69 85 MET A C 1
ATOM 678 O O . MET A 1 85 ? 2.087 10.908 16.981 1.00 87.69 85 MET A O 1
ATOM 682 N N . ASN A 1 86 ? 1.411 12.521 15.562 1.00 83.88 86 ASN A N 1
ATOM 683 C CA . ASN A 1 86 ? 0.982 13.464 16.593 1.00 83.88 86 ASN A CA 1
ATOM 684 C C . ASN A 1 86 ? -0.497 13.268 16.934 1.00 83.88 86 ASN A C 1
ATOM 686 O O . ASN A 1 86 ? -1.284 12.808 16.110 1.00 83.88 86 ASN A O 1
ATOM 690 N N . ARG A 1 87 ? -0.894 13.673 18.144 1.00 76.62 87 ARG A N 1
ATOM 691 C CA . ARG A 1 87 ? -2.295 13.612 18.570 1.00 76.62 87 ARG A CA 1
ATOM 692 C C . ARG A 1 87 ? -3.134 14.649 17.815 1.00 76.62 87 ARG A C 1
ATOM 694 O O . ARG A 1 87 ? -3.145 15.823 18.177 1.00 76.62 87 ARG A O 1
ATOM 701 N N . THR A 1 88 ? -3.856 14.207 16.793 1.00 75.81 88 THR A N 1
ATOM 702 C CA . THR A 1 88 ? -4.852 14.990 16.046 1.00 75.81 88 THR A CA 1
ATOM 703 C C . THR A 1 88 ? -6.277 14.547 16.379 1.00 75.81 88 THR A C 1
ATOM 705 O O . THR A 1 88 ? -6.513 13.428 16.835 1.00 75.81 88 THR A O 1
ATOM 708 N N . LYS A 1 89 ? -7.260 15.439 16.182 1.00 69.81 89 LYS A N 1
ATOM 709 C CA . LYS A 1 89 ? -8.679 15.066 16.273 1.00 69.81 89 LYS A CA 1
ATOM 710 C C . LYS A 1 89 ? -9.047 14.239 15.041 1.00 69.81 89 LYS A C 1
ATOM 712 O O . LYS A 1 89 ? -9.310 14.799 13.987 1.00 69.81 89 LYS A O 1
ATOM 717 N N . ASN A 1 90 ? -9.118 12.923 15.201 1.00 71.25 90 ASN A N 1
ATOM 718 C CA . ASN A 1 90 ? -9.420 11.982 14.116 1.00 71.25 90 ASN A CA 1
ATOM 719 C C . ASN A 1 90 ? -10.926 11.667 13.999 1.00 71.25 90 ASN A C 1
ATOM 721 O O . ASN A 1 90 ? -11.306 10.647 13.436 1.00 71.25 90 ASN A O 1
ATOM 725 N N . GLN A 1 91 ? -11.806 12.533 14.523 1.00 76.94 91 GLN A N 1
ATOM 726 C CA . GLN A 1 91 ? -13.255 12.278 14.557 1.00 76.94 91 GLN A CA 1
ATOM 727 C C . GLN A 1 91 ? -13.881 12.105 13.167 1.00 76.94 91 GLN A C 1
ATOM 729 O O . GLN A 1 91 ? -14.889 11.415 13.036 1.00 76.94 91 GLN A O 1
ATOM 734 N N . GLU A 1 92 ? -13.308 12.721 12.132 1.00 85.44 92 GLU A N 1
ATOM 735 C CA . GLU A 1 92 ? -13.791 12.564 10.756 1.00 85.44 92 GLU A CA 1
ATOM 736 C C . GLU A 1 92 ? -13.431 11.194 10.169 1.00 85.44 92 GLU A C 1
ATOM 738 O O . GLU A 1 92 ? -14.232 10.628 9.430 1.00 85.44 92 GLU A O 1
ATOM 743 N N . ASN A 1 93 ? -12.310 10.603 10.592 1.00 90.00 93 ASN A N 1
ATOM 744 C CA . ASN A 1 93 ? -11.843 9.302 10.113 1.00 90.00 93 ASN A CA 1
ATOM 745 C C . ASN A 1 93 ? -12.785 8.162 10.522 1.00 90.00 93 ASN A C 1
ATOM 747 O O . ASN A 1 93 ? -12.986 7.223 9.757 1.00 90.00 93 ASN A O 1
ATOM 751 N N . TYR A 1 94 ? -13.443 8.267 11.681 1.00 91.75 94 TYR A N 1
ATOM 752 C CA . TYR A 1 94 ? -14.433 7.272 12.109 1.00 91.75 94 TYR A CA 1
ATOM 753 C C . TYR A 1 94 ? -15.654 7.199 11.184 1.00 91.75 94 TYR A C 1
ATOM 755 O O . TYR A 1 94 ? -16.313 6.166 11.133 1.00 91.75 94 TYR A O 1
ATOM 763 N N . LYS A 1 95 ? -15.958 8.263 10.427 1.00 92.50 95 LYS A N 1
ATOM 764 C CA . LYS A 1 95 ? -17.075 8.266 9.466 1.00 92.50 95 LYS A CA 1
ATOM 765 C C . LYS A 1 95 ? -16.792 7.410 8.230 1.00 92.50 95 LYS A C 1
ATOM 767 O O . LYS A 1 95 ? -17.735 7.012 7.558 1.00 92.50 95 LYS A O 1
ATOM 772 N N . LEU A 1 96 ? -15.516 7.149 7.935 1.00 93.06 96 LEU A N 1
ATOM 773 C CA . LEU A 1 96 ? -15.092 6.301 6.817 1.00 93.06 96 LEU A CA 1
ATOM 774 C C . LEU A 1 96 ? -15.251 4.807 7.144 1.00 93.06 96 LEU A C 1
ATOM 776 O O . LEU A 1 96 ? -15.320 3.976 6.240 1.00 93.06 96 LEU A O 1
ATOM 780 N N . ILE A 1 97 ? -15.323 4.459 8.434 1.00 95.19 97 ILE A N 1
ATOM 781 C CA . ILE A 1 97 ? -15.438 3.077 8.897 1.00 95.19 97 ILE A CA 1
ATOM 782 C C . ILE A 1 97 ? -16.823 2.536 8.549 1.00 95.19 97 ILE A C 1
ATOM 784 O O . ILE A 1 97 ? -17.850 3.012 9.035 1.00 95.19 97 ILE A O 1
ATOM 788 N N . SER A 1 98 ? -16.840 1.502 7.719 1.00 94.38 98 SER A N 1
ATOM 789 C CA . SER A 1 98 ? -18.050 0.804 7.302 1.00 94.38 98 SER A CA 1
ATOM 790 C C . SER A 1 98 ? -17.757 -0.676 7.097 1.00 94.38 98 SER A C 1
ATOM 792 O O . SER A 1 98 ? -16.610 -1.067 6.866 1.00 94.38 98 SER A O 1
ATOM 794 N N . HIS A 1 99 ? -18.799 -1.503 7.204 1.00 93.81 99 HIS A N 1
ATOM 795 C CA . HIS A 1 99 ? -18.682 -2.920 6.886 1.00 93.81 99 HIS A CA 1
ATOM 796 C C . HIS A 1 99 ? -18.207 -3.080 5.451 1.00 93.81 99 HIS A C 1
ATOM 798 O O . HIS A 1 99 ? -18.764 -2.454 4.548 1.00 93.81 99 HIS A O 1
ATOM 804 N N . ASN A 1 100 ? -17.216 -3.946 5.246 1.00 90.81 100 ASN A N 1
ATOM 805 C CA . ASN A 1 100 ? -16.754 -4.307 3.916 1.00 90.81 100 ASN A CA 1
ATOM 806 C C . ASN A 1 100 ? -16.334 -3.089 3.064 1.00 90.81 100 ASN A C 1
ATOM 808 O O . ASN A 1 100 ? -16.613 -3.057 1.864 1.00 90.81 100 ASN A O 1
ATOM 812 N N . MET A 1 101 ? -15.709 -2.089 3.702 1.00 91.44 101 MET A N 1
ATOM 813 C CA . MET A 1 101 ? -15.322 -0.824 3.069 1.00 91.44 101 MET A CA 1
ATOM 814 C C . MET A 1 101 ? -14.496 -1.035 1.793 1.00 91.44 101 MET A C 1
ATOM 816 O O . MET A 1 101 ? -13.773 -2.019 1.662 1.00 91.44 101 MET A O 1
ATOM 820 N N . ASP A 1 102 ? -14.587 -0.100 0.851 1.00 94.19 102 ASP A N 1
ATOM 821 C CA . ASP A 1 102 ? -13.806 -0.181 -0.381 1.00 94.19 102 ASP A CA 1
ATOM 822 C C . ASP A 1 102 ? -12.296 0.023 -0.133 1.00 94.19 102 ASP A C 1
ATOM 824 O O . ASP A 1 102 ? -11.889 0.696 0.820 1.00 94.19 102 ASP A O 1
ATOM 828 N N . GLN A 1 103 ? -11.465 -0.546 -1.013 1.00 93.62 103 GLN A N 1
ATOM 829 C CA . GLN A 1 103 ? -10.004 -0.445 -0.954 1.00 93.62 103 GLN A CA 1
ATOM 830 C C . GLN A 1 103 ? -9.519 1.008 -0.963 1.00 93.62 103 GLN A C 1
ATOM 832 O O . GLN A 1 103 ? -8.595 1.353 -0.222 1.00 93.62 103 GLN A O 1
ATOM 837 N N . GLU A 1 104 ? -10.145 1.872 -1.766 1.00 92.62 104 GLU A N 1
ATOM 838 C CA . GLU A 1 104 ? -9.765 3.281 -1.854 1.00 92.62 104 GLU A CA 1
ATOM 839 C C . GLU A 1 104 ? -10.100 4.024 -0.561 1.00 92.62 104 GLU A C 1
ATOM 841 O O . GLU A 1 104 ? -9.272 4.786 -0.064 1.00 92.62 104 GLU A O 1
ATOM 846 N N . VAL A 1 105 ? -11.262 3.734 0.035 1.00 95.06 105 VAL A N 1
ATOM 847 C CA . VAL A 1 105 ? -11.694 4.323 1.314 1.00 95.06 105 VAL A CA 1
ATOM 848 C C . VAL A 1 105 ? -10.805 3.839 2.463 1.00 95.06 105 VAL A C 1
ATOM 850 O O . VAL A 1 105 ? -10.456 4.614 3.354 1.00 95.06 105 VAL A O 1
ATOM 853 N N . PHE A 1 106 ? -10.393 2.566 2.448 1.00 95.88 106 PHE A N 1
ATOM 854 C CA . PHE A 1 106 ? -9.434 2.032 3.418 1.00 95.88 106 PHE A CA 1
ATOM 855 C C . PHE A 1 106 ? -8.088 2.751 3.304 1.00 95.88 106 PHE A C 1
ATOM 857 O O . PHE A 1 106 ? -7.520 3.187 4.307 1.00 95.88 106 PHE A O 1
ATOM 864 N N . LEU A 1 107 ? -7.591 2.915 2.078 1.00 95.44 107 LEU A N 1
ATOM 865 C CA . LEU A 1 107 ? -6.339 3.614 1.832 1.00 95.44 107 LEU A CA 1
ATOM 866 C C . LEU A 1 107 ? -6.433 5.087 2.251 1.00 95.44 107 LEU A C 1
ATOM 868 O O . LEU A 1 107 ? -5.510 5.592 2.883 1.00 95.44 107 LEU A O 1
ATOM 872 N N . GLU A 1 108 ? -7.551 5.755 1.963 1.00 94.75 108 GLU A N 1
ATOM 873 C CA . GLU A 1 108 ? -7.830 7.130 2.388 1.00 94.75 108 GLU A CA 1
ATOM 874 C C . GLU A 1 108 ? -7.807 7.270 3.914 1.00 94.75 108 GLU A C 1
ATOM 876 O O . GLU A 1 108 ? -7.135 8.158 4.437 1.00 94.75 108 GLU A O 1
ATOM 881 N N . LEU A 1 109 ? -8.456 6.356 4.643 1.00 95.56 109 LEU A N 1
ATOM 882 C CA . LEU A 1 109 ? -8.435 6.331 6.105 1.00 95.56 109 LEU A CA 1
ATOM 883 C C . LEU A 1 109 ? -6.998 6.306 6.651 1.00 95.56 109 LEU A C 1
ATOM 885 O O . LEU A 1 109 ? -6.647 7.098 7.527 1.00 95.56 109 LEU A O 1
ATOM 889 N N . PHE A 1 110 ? -6.149 5.421 6.126 1.00 95.31 110 PHE A N 1
ATOM 890 C CA . PHE A 1 110 ? -4.762 5.304 6.583 1.00 95.31 110 PHE A CA 1
ATOM 891 C C . PHE A 1 110 ? -3.878 6.464 6.114 1.00 95.31 110 PHE A C 1
ATOM 893 O O . PHE A 1 110 ? -2.993 6.893 6.858 1.00 95.31 110 PHE A O 1
ATOM 900 N N . VAL A 1 111 ? -4.133 7.027 4.933 1.00 93.88 111 VAL A N 1
ATOM 901 C CA . VAL A 1 111 ? -3.469 8.248 4.458 1.00 93.88 111 VAL A CA 1
ATOM 902 C C . VAL A 1 111 ? -3.824 9.441 5.347 1.00 93.88 111 VAL A C 1
ATOM 904 O O . VAL A 1 111 ? -2.930 10.198 5.716 1.00 93.88 111 VAL A O 1
ATOM 907 N N . ASN A 1 112 ? -5.078 9.579 5.780 1.00 93.44 112 ASN A N 1
ATOM 908 C CA . ASN A 1 112 ? -5.486 10.643 6.702 1.00 93.44 112 ASN A CA 1
ATOM 909 C C . ASN A 1 112 ? -4.807 10.519 8.076 1.00 93.44 112 ASN A C 1
ATOM 911 O O . ASN A 1 112 ? -4.594 11.524 8.753 1.00 93.44 112 ASN A O 1
ATOM 915 N N . LEU A 1 113 ? -4.449 9.300 8.494 1.00 92.94 113 LEU A N 1
ATOM 916 C CA . LEU A 1 113 ? -3.777 9.038 9.771 1.00 92.94 113 LEU A CA 1
ATOM 917 C C . LEU A 1 113 ? -2.251 9.206 9.705 1.00 92.94 113 LEU A C 1
ATOM 919 O O . LEU A 1 113 ? -1.655 9.776 10.617 1.00 92.94 113 LEU A O 1
ATOM 923 N N . PHE A 1 114 ? -1.608 8.695 8.654 1.00 93.06 114 PHE A N 1
ATOM 924 C CA . PHE A 1 114 ? -0.144 8.566 8.576 1.00 93.06 114 PHE A CA 1
ATOM 925 C C . PHE A 1 114 ? 0.503 9.396 7.457 1.00 93.06 114 PHE A C 1
ATOM 927 O O . PHE A 1 114 ? 1.734 9.491 7.373 1.00 93.06 114 PHE A O 1
ATOM 934 N N . GLY A 1 115 ? -0.313 10.017 6.609 1.00 91.44 115 GLY A N 1
ATOM 935 C CA . GLY A 1 115 ? 0.101 10.732 5.411 1.00 91.44 115 GLY A CA 1
ATOM 936 C C . GLY A 1 115 ? 0.347 9.818 4.209 1.00 91.44 115 GLY A C 1
ATOM 937 O O . GLY A 1 115 ? 0.336 8.592 4.288 1.00 91.44 115 GLY A O 1
ATOM 938 N N . GLU A 1 116 ? 0.638 10.444 3.072 1.00 90.81 116 GLU A N 1
ATOM 939 C CA . GLU A 1 116 ? 0.787 9.795 1.759 1.00 90.81 116 GLU A CA 1
ATOM 940 C C . GLU A 1 116 ? 1.877 8.713 1.681 1.00 90.81 116 GLU A C 1
ATOM 942 O O . GLU A 1 116 ? 1.774 7.774 0.895 1.00 90.81 116 GLU A O 1
ATOM 947 N N . LYS A 1 117 ? 2.909 8.805 2.524 1.00 91.75 117 LYS A N 1
ATOM 948 C CA . LYS A 1 117 ? 4.012 7.831 2.588 1.00 91.75 117 LYS A CA 1
ATOM 949 C C . LYS A 1 117 ? 3.583 6.430 3.037 1.00 91.75 117 LYS A C 1
ATOM 951 O O . LYS A 1 117 ? 4.394 5.515 2.980 1.00 91.75 117 LYS A O 1
ATOM 956 N N . ILE A 1 118 ? 2.355 6.268 3.533 1.00 95.00 118 ILE A N 1
ATOM 957 C CA . ILE A 1 118 ? 1.833 4.967 3.956 1.00 95.00 118 ILE A CA 1
ATOM 958 C C . ILE A 1 118 ? 1.434 4.085 2.771 1.00 95.00 118 ILE A C 1
ATOM 960 O O . ILE A 1 118 ? 1.274 2.885 2.945 1.00 95.00 118 ILE A O 1
ATOM 964 N N . ARG A 1 119 ? 1.259 4.642 1.568 1.00 94.75 119 ARG A N 1
ATOM 965 C CA . ARG A 1 119 ? 0.827 3.861 0.407 1.00 94.75 119 ARG A CA 1
ATOM 966 C C . ARG A 1 119 ? 1.944 2.927 -0.063 1.00 94.75 119 ARG A C 1
ATOM 968 O O . ARG A 1 119 ? 3.059 3.375 -0.316 1.00 94.75 119 ARG A O 1
ATOM 975 N N . ALA A 1 120 ? 1.625 1.648 -0.239 1.00 94.19 120 ALA A N 1
ATOM 976 C CA . ALA A 1 120 ? 2.496 0.694 -0.931 1.00 94.19 120 ALA A CA 1
ATOM 977 C C . ALA A 1 120 ? 2.308 0.744 -2.458 1.00 94.19 120 ALA A C 1
ATOM 979 O O . ALA A 1 120 ? 3.186 0.347 -3.220 1.00 94.19 120 ALA A O 1
ATOM 980 N N . VAL A 1 121 ? 1.163 1.266 -2.900 1.00 89.62 121 VAL A N 1
ATOM 981 C CA . VAL A 1 121 ? 0.816 1.488 -4.305 1.00 89.62 121 VAL A CA 1
ATOM 982 C C . VAL A 1 121 ? 0.948 2.973 -4.667 1.00 89.62 121 VAL A C 1
ATOM 984 O O . VAL A 1 121 ? 0.762 3.840 -3.810 1.00 89.62 121 VAL A O 1
ATOM 987 N N . PRO A 1 122 ? 1.268 3.315 -5.925 1.00 84.88 122 PRO A N 1
ATOM 988 C CA . PRO A 1 122 ? 1.377 4.707 -6.339 1.00 84.88 122 PRO A CA 1
ATOM 989 C C . PRO A 1 122 ? 0.044 5.456 -6.192 1.00 84.88 122 PRO A C 1
ATOM 991 O O . PRO A 1 122 ? -1.043 4.885 -6.270 1.00 84.88 122 PRO A O 1
ATOM 994 N N . GLN A 1 123 ? 0.139 6.770 -5.991 1.00 84.06 123 GLN A N 1
ATOM 995 C CA . GLN A 1 123 ? -1.013 7.662 -5.845 1.00 84.06 123 GLN A CA 1
ATOM 996 C C . GLN A 1 123 ? -1.907 7.662 -7.095 1.00 84.06 123 GLN A C 1
ATOM 998 O O . GLN A 1 123 ? -1.445 7.470 -8.216 1.00 84.06 123 GLN A O 1
ATOM 1003 N N . ASN A 1 124 ? -3.190 7.990 -6.939 1.00 81.12 124 ASN A N 1
ATOM 1004 C CA . ASN A 1 124 ? -4.133 8.079 -8.064 1.00 81.12 124 ASN A CA 1
ATOM 1005 C C . ASN A 1 124 ? -3.996 9.371 -8.907 1.00 81.12 124 ASN A C 1
ATOM 1007 O O . ASN A 1 124 ? -4.846 9.665 -9.752 1.00 81.12 124 ASN A O 1
ATOM 1011 N N . ASN A 1 125 ? -2.919 10.137 -8.712 1.00 85.06 125 ASN A N 1
ATOM 1012 C CA . ASN A 1 125 ? -2.622 11.356 -9.457 1.00 85.06 125 ASN A CA 1
ATOM 1013 C C . ASN A 1 125 ? -1.863 11.071 -10.768 1.00 85.06 125 ASN A C 1
ATOM 1015 O O . ASN A 1 125 ? -1.573 9.928 -11.124 1.00 85.06 125 ASN A O 1
ATOM 1019 N N . PHE A 1 126 ? -1.545 12.136 -11.511 1.00 85.75 126 PHE A N 1
ATOM 1020 C CA . PHE A 1 126 ? -0.841 12.040 -12.793 1.00 85.75 126 PHE A CA 1
ATOM 1021 C C . PHE A 1 126 ? 0.478 11.257 -12.691 1.00 85.75 126 PHE A C 1
ATOM 1023 O O . PHE A 1 126 ? 0.722 10.360 -13.495 1.00 85.75 126 PHE A O 1
ATOM 1030 N N . PHE A 1 127 ? 1.299 11.549 -11.678 1.00 85.88 127 PHE A N 1
ATOM 1031 C CA . PHE A 1 127 ? 2.594 10.891 -11.504 1.00 85.88 127 PHE A CA 1
ATOM 1032 C C . PHE A 1 127 ? 2.454 9.416 -11.127 1.00 85.88 127 PHE A C 1
ATOM 1034 O O . PHE A 1 127 ? 3.168 8.587 -11.686 1.00 85.88 127 PHE A O 1
ATOM 1041 N N . GLY A 1 128 ? 1.507 9.064 -10.255 1.00 85.94 128 GLY A N 1
ATOM 1042 C CA . GLY A 1 128 ? 1.315 7.670 -9.869 1.00 85.94 128 GLY A CA 1
ATOM 1043 C C . GLY A 1 128 ? 0.723 6.796 -10.980 1.00 85.94 128 GLY A C 1
ATOM 1044 O O . GLY A 1 128 ? 1.090 5.628 -11.103 1.00 85.94 128 GLY A O 1
ATOM 1045 N N . LYS A 1 129 ? -0.089 7.362 -11.883 1.00 86.31 129 LYS A N 1
ATOM 1046 C CA . LYS A 1 129 ? -0.514 6.654 -13.106 1.00 86.31 129 LYS A CA 1
ATOM 1047 C C . LYS A 1 129 ? 0.660 6.363 -14.044 1.00 86.31 129 LYS A C 1
ATOM 1049 O O . LYS A 1 129 ? 0.716 5.285 -14.633 1.00 86.31 129 LYS A O 1
ATOM 1054 N N . ILE A 1 130 ? 1.612 7.293 -14.168 1.00 91.00 130 ILE A N 1
ATOM 1055 C CA . ILE A 1 130 ? 2.800 7.100 -15.013 1.00 91.00 130 ILE A CA 1
ATOM 1056 C C . ILE A 1 130 ? 3.689 5.979 -14.471 1.00 91.00 130 ILE A C 1
ATOM 1058 O O . ILE A 1 130 ? 4.272 5.258 -15.276 1.00 91.00 130 ILE A O 1
ATOM 1062 N N . THR A 1 131 ? 3.748 5.766 -13.152 1.00 88.44 131 THR A N 1
ATOM 1063 C CA . THR A 1 131 ? 4.545 4.689 -12.537 1.00 88.44 131 THR A CA 1
ATOM 1064 C C . THR A 1 131 ? 4.230 3.309 -13.123 1.00 88.44 131 THR A C 1
ATOM 1066 O O . THR A 1 131 ? 5.151 2.535 -13.370 1.00 88.44 131 THR A O 1
ATOM 1069 N N . TRP A 1 132 ? 2.961 3.018 -13.428 1.00 88.12 132 TRP A N 1
ATOM 1070 C CA . TRP A 1 132 ? 2.557 1.744 -14.038 1.00 88.12 132 TRP A CA 1
ATOM 1071 C C . TRP A 1 132 ? 2.910 1.631 -15.527 1.00 88.12 132 TRP A C 1
ATOM 1073 O O . TRP A 1 132 ? 3.120 0.533 -16.038 1.00 88.12 132 TRP A O 1
ATOM 1083 N N . ILE A 1 133 ? 2.981 2.760 -16.234 1.00 90.19 133 ILE A N 1
ATOM 1084 C CA . ILE A 1 133 ? 3.207 2.824 -17.688 1.00 90.19 133 ILE A CA 1
ATOM 1085 C C . ILE A 1 133 ? 4.707 2.909 -18.016 1.00 90.19 133 ILE A C 1
ATOM 1087 O O . ILE A 1 133 ? 5.145 2.455 -19.074 1.00 90.19 133 ILE A O 1
ATOM 1091 N N . PHE A 1 134 ? 5.502 3.466 -17.101 1.00 92.25 134 PHE A N 1
ATOM 1092 C CA . PHE A 1 134 ? 6.918 3.773 -17.296 1.00 92.25 134 PHE A CA 1
ATOM 1093 C C . PHE A 1 134 ? 7.786 2.570 -17.719 1.00 92.25 134 PHE A C 1
ATOM 1095 O O . PHE A 1 134 ? 8.576 2.727 -18.651 1.00 92.25 134 PHE A O 1
ATOM 1102 N N . PRO A 1 135 ? 7.645 1.359 -17.135 1.00 92.88 135 PRO A N 1
ATOM 1103 C CA . PRO A 1 135 ? 8.451 0.205 -17.547 1.00 92.88 135 PRO A CA 1
ATOM 1104 C C . PRO A 1 135 ? 8.231 -0.182 -19.015 1.00 92.88 135 PRO A C 1
ATOM 1106 O O . PRO A 1 135 ? 9.174 -0.504 -19.737 1.00 92.88 135 PRO A O 1
ATOM 1109 N N . TYR A 1 136 ? 6.987 -0.103 -19.486 1.00 94.75 136 TYR A N 1
ATOM 1110 C CA . TYR A 1 136 ? 6.653 -0.423 -20.870 1.00 94.75 136 TYR A CA 1
ATOM 1111 C C . TYR A 1 136 ? 7.110 0.679 -21.825 1.00 94.75 136 TYR A C 1
ATOM 1113 O O . TYR A 1 136 ? 7.613 0.383 -22.910 1.00 94.75 136 TYR A O 1
ATOM 1121 N N . SER A 1 137 ? 6.985 1.949 -21.425 1.00 94.62 137 SER A N 1
ATOM 1122 C CA . SER A 1 137 ? 7.410 3.068 -22.266 1.00 94.62 137 SER A CA 1
ATOM 1123 C C . SER A 1 137 ? 8.924 3.070 -22.483 1.00 94.62 137 SER A C 1
ATOM 1125 O O . SER A 1 137 ? 9.367 3.179 -23.628 1.00 94.62 137 SER A O 1
ATOM 1127 N N . ILE A 1 138 ? 9.724 2.864 -21.428 1.00 96.44 138 ILE A N 1
ATOM 1128 C CA . ILE A 1 138 ? 11.186 2.810 -21.551 1.00 96.44 138 ILE A CA 1
ATOM 1129 C C . ILE A 1 138 ? 11.637 1.607 -22.384 1.00 96.44 138 ILE A C 1
ATOM 1131 O O . ILE A 1 138 ? 12.556 1.729 -23.194 1.00 96.44 138 ILE A O 1
ATOM 1135 N N . MET A 1 139 ? 10.948 0.469 -22.258 1.00 97.31 139 MET A N 1
ATOM 1136 C CA . MET A 1 139 ? 11.210 -0.721 -23.065 1.00 97.31 139 MET A CA 1
ATOM 1137 C C . MET A 1 139 ? 10.979 -0.448 -24.558 1.00 97.31 139 MET A C 1
ATOM 1139 O O . MET A 1 139 ? 11.840 -0.758 -25.379 1.00 97.31 139 MET A O 1
ATOM 1143 N N . ILE A 1 140 ? 9.852 0.176 -24.917 1.00 97.00 140 ILE A N 1
ATOM 1144 C CA . ILE A 1 140 ? 9.532 0.518 -26.312 1.00 97.00 140 ILE A CA 1
ATOM 1145 C C . ILE A 1 140 ? 10.565 1.497 -26.882 1.00 97.00 140 ILE A C 1
ATOM 1147 O O . ILE A 1 140 ? 11.084 1.273 -27.977 1.00 97.00 140 ILE A O 1
ATOM 1151 N N . ILE A 1 141 ? 10.907 2.551 -26.133 1.00 97.69 141 ILE A N 1
ATOM 1152 C CA . ILE A 1 141 ? 11.924 3.532 -26.542 1.00 97.69 141 ILE A CA 1
ATOM 1153 C C . ILE A 1 141 ? 13.277 2.843 -26.761 1.00 97.69 141 ILE A C 1
ATOM 1155 O O . ILE A 1 141 ? 13.937 3.095 -27.770 1.00 97.69 141 ILE A O 1
ATOM 1159 N N . GLY A 1 142 ? 13.661 1.928 -25.868 1.00 97.75 142 GLY A N 1
ATOM 1160 C CA . GLY A 1 142 ? 14.886 1.140 -25.991 1.00 97.75 142 GLY A CA 1
ATOM 1161 C C . GLY A 1 142 ? 14.918 0.282 -27.258 1.00 97.75 142 GLY A C 1
ATOM 1162 O O . GLY A 1 142 ? 15.904 0.308 -27.993 1.00 97.75 142 GLY A O 1
ATOM 1163 N N . ILE A 1 143 ? 13.825 -0.422 -27.571 1.00 97.31 143 ILE A N 1
ATOM 1164 C CA . ILE A 1 143 ? 13.715 -1.245 -28.788 1.00 97.31 143 ILE A CA 1
ATOM 1165 C C . ILE A 1 143 ? 13.840 -0.381 -30.050 1.00 97.31 143 ILE A C 1
ATOM 1167 O O . ILE A 1 143 ? 14.559 -0.750 -30.985 1.00 97.31 143 ILE A O 1
ATOM 1171 N N . ILE A 1 144 ? 13.175 0.778 -30.080 1.00 97.31 144 ILE A N 1
ATOM 1172 C CA . ILE A 1 144 ? 13.249 1.720 -31.206 1.00 97.31 144 ILE A CA 1
ATOM 1173 C C . ILE A 1 144 ? 14.683 2.229 -31.376 1.00 97.31 144 ILE A C 1
ATOM 1175 O O . ILE A 1 144 ? 15.209 2.215 -32.491 1.00 97.31 144 ILE A O 1
ATOM 1179 N N . PHE A 1 145 ? 15.331 2.628 -30.281 1.00 96.81 145 PHE A N 1
ATOM 1180 C CA . PHE A 1 145 ? 16.699 3.136 -30.297 1.00 96.81 145 PHE A CA 1
ATOM 1181 C C . PHE A 1 145 ? 17.694 2.090 -30.814 1.00 96.81 145 PHE A C 1
ATOM 1183 O O . PHE A 1 145 ? 18.467 2.373 -31.729 1.00 96.81 145 PHE A O 1
ATOM 1190 N N . VAL A 1 146 ? 17.632 0.857 -30.304 1.00 96.50 146 VAL A N 1
ATOM 1191 C CA . VAL A 1 146 ? 18.494 -0.243 -30.768 1.00 96.50 146 VAL A CA 1
ATOM 1192 C C . VAL A 1 146 ? 18.248 -0.544 -32.247 1.00 96.50 146 VAL A C 1
ATOM 1194 O O . VAL A 1 146 ? 19.199 -0.674 -33.016 1.00 96.50 146 VAL A O 1
ATOM 1197 N N . SER A 1 147 ? 16.984 -0.586 -32.678 1.00 94.62 147 SER A N 1
ATOM 1198 C CA . SER A 1 147 ? 16.630 -0.813 -34.085 1.00 94.62 147 SER A CA 1
ATOM 1199 C C . SER A 1 147 ? 17.192 0.274 -35.004 1.00 94.62 147 SER A C 1
ATOM 1201 O O . SER A 1 147 ? 17.670 -0.023 -36.100 1.00 94.62 147 SER A O 1
ATOM 1203 N N . TYR A 1 148 ? 17.153 1.531 -34.559 1.00 96.00 148 TYR A N 1
ATOM 1204 C CA . TYR A 1 148 ? 17.733 2.660 -35.279 1.00 96.00 148 TYR A CA 1
ATOM 1205 C C . TYR A 1 148 ? 19.257 2.532 -35.396 1.00 96.00 148 TYR A C 1
ATOM 1207 O O . TYR A 1 148 ? 19.799 2.643 -36.496 1.00 96.00 148 TYR A O 1
ATOM 1215 N N . VAL A 1 149 ? 19.943 2.221 -34.292 1.00 94.56 149 VAL A N 1
ATOM 1216 C CA . VAL A 1 149 ? 21.403 2.044 -34.273 1.00 94.56 149 VAL A CA 1
ATOM 1217 C C . VAL A 1 149 ? 21.833 0.893 -35.182 1.00 94.56 149 VAL A C 1
ATOM 1219 O O . VAL A 1 149 ? 22.738 1.075 -35.994 1.00 94.56 149 VAL A O 1
ATOM 1222 N N . ILE A 1 150 ? 21.166 -0.264 -35.115 1.00 94.25 150 ILE A N 1
ATOM 1223 C CA . ILE A 1 150 ? 21.481 -1.421 -35.969 1.00 94.25 150 ILE A CA 1
ATOM 1224 C C . ILE A 1 150 ? 21.323 -1.065 -37.448 1.00 94.25 150 ILE A C 1
ATOM 1226 O O . ILE A 1 150 ? 22.208 -1.373 -38.246 1.00 94.25 150 ILE A O 1
ATOM 1230 N N . LYS A 1 151 ? 20.229 -0.388 -37.824 1.00 91.12 151 LYS A N 1
ATOM 1231 C CA . LYS A 1 151 ? 20.019 0.060 -39.210 1.00 91.12 151 LYS A CA 1
ATOM 1232 C C . LYS A 1 151 ? 21.125 1.00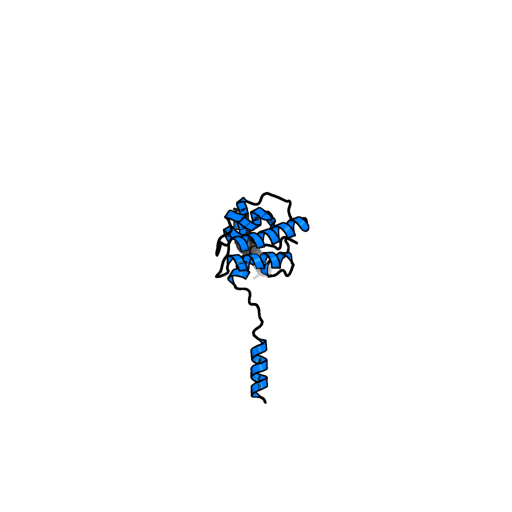6 -39.669 1.00 91.12 151 LYS A C 1
ATOM 1234 O O . LYS A 1 151 ? 21.651 0.821 -40.762 1.00 91.12 151 LYS A O 1
ATOM 1239 N N . ASN A 1 152 ? 21.501 1.970 -38.832 1.00 88.62 152 ASN A N 1
ATOM 1240 C CA . ASN A 1 152 ? 22.543 2.940 -39.156 1.00 88.62 152 ASN A CA 1
ATOM 1241 C C . ASN A 1 152 ? 23.927 2.279 -39.307 1.00 88.62 152 ASN A C 1
ATOM 1243 O O . ASN A 1 152 ? 24.643 2.544 -40.269 1.00 8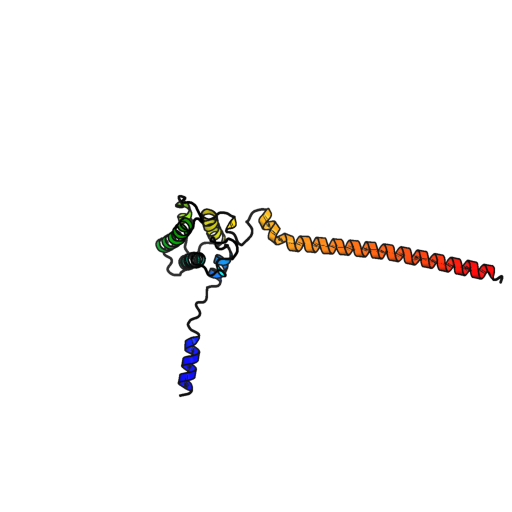8.62 152 ASN A O 1
ATOM 1247 N N . LEU A 1 153 ? 24.286 1.362 -38.401 1.00 87.69 153 LEU A N 1
ATOM 1248 C CA . LEU A 1 153 ? 25.545 0.613 -38.478 1.00 87.69 153 LEU A CA 1
ATOM 1249 C C . LEU A 1 153 ? 25.584 -0.328 -39.691 1.00 87.69 153 LEU A C 1
ATOM 1251 O O . LEU A 1 153 ? 26.595 -0.402 -40.386 1.00 87.69 153 LEU A O 1
ATOM 1255 N N . SER A 1 154 ? 24.481 -1.028 -39.972 1.00 83.69 154 SER A N 1
ATOM 1256 C CA . SER A 1 154 ? 24.377 -1.932 -41.121 1.00 83.69 154 SER A CA 1
ATOM 1257 C C . SER A 1 154 ? 24.473 -1.188 -42.453 1.00 83.69 154 SER A C 1
ATOM 1259 O O . SER A 1 154 ? 25.148 -1.670 -43.364 1.00 83.69 154 SER A O 1
ATOM 1261 N N . PHE A 1 155 ? 23.835 -0.019 -42.560 1.00 83.19 155 PHE A N 1
ATOM 1262 C CA . PHE A 1 155 ? 23.888 0.814 -43.758 1.00 83.19 155 PHE A CA 1
ATOM 1263 C C . PHE A 1 155 ? 25.321 1.265 -44.064 1.00 83.19 155 PHE A C 1
ATOM 1265 O O . PHE A 1 155 ? 25.810 1.03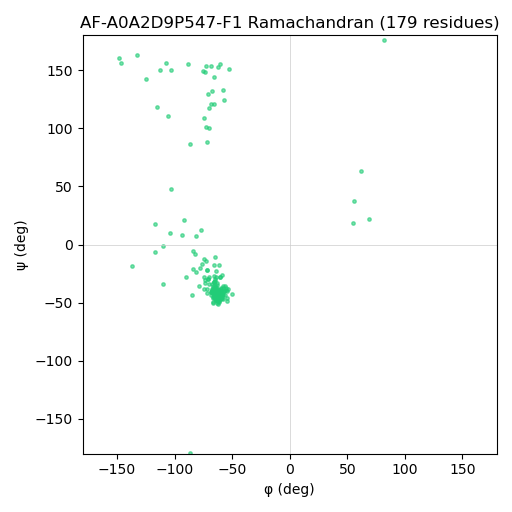5 -45.170 1.00 83.19 155 PHE A O 1
ATOM 1272 N N . ASN A 1 156 ? 26.023 1.801 -43.061 1.00 81.12 156 ASN A N 1
ATOM 1273 C CA . ASN A 1 156 ? 27.403 2.258 -43.223 1.00 81.12 156 ASN A CA 1
ATOM 1274 C C . ASN A 1 156 ? 28.350 1.113 -43.608 1.00 81.12 156 ASN A C 1
ATOM 1276 O O . ASN A 1 156 ? 29.183 1.277 -44.494 1.00 81.12 156 ASN A O 1
ATOM 1280 N N . ASN A 1 157 ? 28.197 -0.068 -42.998 1.00 81.00 157 ASN A N 1
ATOM 1281 C CA . ASN A 1 157 ? 29.036 -1.221 -43.331 1.00 81.00 157 ASN A CA 1
ATOM 1282 C C . ASN A 1 157 ? 28.841 -1.677 -44.788 1.00 81.00 157 ASN A C 1
ATOM 1284 O O . ASN A 1 157 ? 29.808 -1.995 -45.473 1.00 81.00 157 ASN A O 1
ATOM 1288 N N . LYS A 1 158 ? 27.599 -1.667 -45.295 1.00 83.94 158 LYS A N 1
ATOM 1289 C CA . LYS A 1 158 ? 27.313 -2.036 -46.690 1.00 83.94 158 LYS A CA 1
ATOM 1290 C C . LYS A 1 158 ? 27.953 -1.063 -47.686 1.00 83.94 158 LYS A C 1
ATOM 1292 O O . LYS A 1 158 ? 28.466 -1.510 -48.706 1.00 83.94 158 LYS A O 1
ATOM 1297 N N . GLN A 1 159 ? 27.931 0.235 -47.382 1.00 86.25 159 GLN A N 1
ATOM 1298 C CA . GLN A 1 159 ? 28.555 1.260 -48.221 1.00 86.25 159 GLN A CA 1
ATOM 1299 C C . GLN A 1 159 ? 30.079 1.084 -48.289 1.00 86.25 159 GLN A C 1
ATOM 1301 O O . GLN A 1 159 ? 30.634 1.038 -49.385 1.00 86.25 159 GLN A O 1
ATOM 1306 N N . ILE A 1 160 ? 30.736 0.898 -47.139 1.00 83.81 160 ILE A N 1
ATOM 1307 C CA . ILE A 1 160 ? 32.187 0.660 -47.072 1.00 83.81 160 ILE A CA 1
ATOM 1308 C C . ILE A 1 160 ? 32.562 -0.599 -47.865 1.00 83.81 160 ILE A C 1
ATOM 1310 O O . ILE A 1 160 ? 33.520 -0.586 -48.631 1.00 83.81 160 ILE A O 1
ATOM 1314 N N . LEU A 1 161 ? 31.784 -1.680 -47.729 1.00 87.56 161 LEU A N 1
ATOM 1315 C CA . LEU A 1 161 ? 32.055 -2.926 -48.446 1.00 87.56 161 LEU A CA 1
ATOM 1316 C C . LEU A 1 161 ? 31.974 -2.747 -49.970 1.00 87.56 161 LEU A C 1
ATOM 1318 O O . LEU A 1 161 ? 32.822 -3.272 -50.684 1.00 87.56 161 LEU A O 1
ATOM 1322 N N . SER A 1 162 ? 30.985 -1.985 -50.458 1.00 86.56 162 SER A N 1
ATOM 1323 C CA . SER A 1 162 ? 30.849 -1.711 -51.893 1.00 86.56 162 SER A CA 1
ATOM 1324 C C . SER A 1 162 ? 31.987 -0.858 -52.450 1.00 86.56 162 SER A C 1
ATOM 1326 O O . SER A 1 162 ? 32.443 -1.122 -53.557 1.00 86.56 162 SER A O 1
ATOM 1328 N N . GLU A 1 163 ? 32.474 0.119 -51.681 1.00 90.00 163 GLU A N 1
ATOM 1329 C CA . GLU A 1 163 ? 33.584 0.990 -52.087 1.00 90.00 163 GLU A CA 1
ATOM 1330 C C . GLU A 1 163 ? 34.897 0.198 -52.208 1.00 90.00 163 GLU A C 1
AT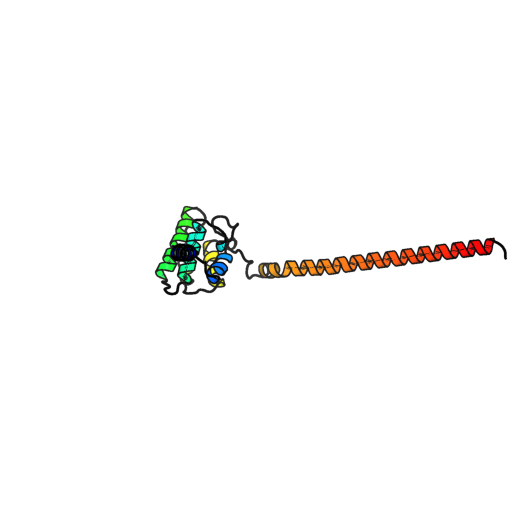OM 1332 O O . GLU A 1 163 ? 35.585 0.270 -53.229 1.00 90.00 163 GLU A O 1
ATOM 1337 N N . VAL A 1 164 ? 35.181 -0.660 -51.222 1.00 90.56 164 VAL A N 1
ATOM 1338 C CA . VAL A 1 164 ? 36.345 -1.563 -51.237 1.00 90.56 164 VAL A CA 1
ATOM 1339 C C . VAL A 1 164 ? 36.278 -2.555 -52.405 1.00 90.56 164 VAL A C 1
ATOM 1341 O O . VAL A 1 164 ? 37.299 -2.879 -53.014 1.00 90.56 164 VAL A O 1
ATOM 1344 N N . GLU A 1 165 ? 35.089 -3.061 -52.738 1.00 91.38 165 GLU A N 1
ATOM 1345 C CA . GLU A 1 165 ? 34.915 -3.984 -53.862 1.00 91.38 165 GLU A CA 1
ATOM 1346 C C . GLU A 1 165 ? 35.163 -3.293 -55.211 1.00 91.38 165 GLU A C 1
ATOM 1348 O O . GLU A 1 165 ? 35.853 -3.855 -56.064 1.00 91.38 165 GLU A O 1
ATOM 1353 N N . THR A 1 166 ? 34.687 -2.054 -55.384 1.00 88.75 166 THR A N 1
ATOM 1354 C CA . THR A 1 166 ? 34.957 -1.260 -56.592 1.00 88.75 166 THR A CA 1
ATOM 1355 C C . THR A 1 166 ? 36.437 -0.931 -56.762 1.00 88.75 166 THR A C 1
ATOM 1357 O O . THR A 1 166 ? 36.975 -1.137 -57.850 1.00 88.75 166 THR A O 1
ATOM 1360 N N . GLU A 1 167 ? 37.122 -0.517 -55.693 1.00 92.00 167 GLU A N 1
ATOM 1361 C CA . GLU A 1 167 ? 38.560 -0.217 -55.724 1.00 92.00 167 GLU A CA 1
ATOM 1362 C C . GLU A 1 167 ? 39.372 -1.447 -56.158 1.00 92.00 167 GLU A C 1
ATOM 1364 O O . GLU A 1 167 ? 40.236 -1.375 -57.035 1.00 92.00 167 GLU A O 1
ATOM 1369 N N . LYS A 1 168 ? 39.024 -2.621 -55.623 1.00 91.56 168 LYS A N 1
ATOM 1370 C CA . LYS A 1 168 ? 39.695 -3.880 -55.953 1.00 91.56 168 LYS A CA 1
ATOM 1371 C C . LYS A 1 168 ? 39.500 -4.297 -57.414 1.00 91.56 168 LYS A C 1
ATOM 1373 O O . LYS A 1 168 ? 40.412 -4.870 -58.012 1.00 91.56 168 LYS A O 1
ATOM 1378 N N . ILE A 1 169 ? 38.329 -4.033 -57.995 1.00 90.75 169 ILE A N 1
ATOM 1379 C CA . ILE A 1 169 ? 38.058 -4.291 -59.417 1.00 90.75 169 ILE A CA 1
ATOM 1380 C C . ILE A 1 169 ? 38.885 -3.344 -60.296 1.00 90.75 169 ILE A C 1
ATOM 1382 O O . ILE A 1 169 ? 39.502 -3.792 -61.263 1.00 90.75 169 ILE A O 1
ATOM 1386 N N . GLU A 1 170 ? 38.962 -2.058 -59.948 1.00 91.31 170 GLU A N 1
ATOM 1387 C CA . GLU A 1 170 ? 39.766 -1.081 -60.692 1.00 91.31 170 GLU A CA 1
ATOM 1388 C C . GLU A 1 170 ? 41.262 -1.419 -60.682 1.00 91.31 170 GLU A C 1
ATOM 1390 O O . GLU A 1 170 ? 41.933 -1.311 -61.713 1.00 91.31 170 GLU A O 1
ATOM 1395 N N . GLU A 1 171 ? 41.795 -1.877 -59.546 1.00 91.94 171 GLU A N 1
ATOM 1396 C CA . GLU A 1 171 ? 43.174 -2.366 -59.463 1.00 91.94 171 GLU A CA 1
ATOM 1397 C C . GLU A 1 171 ? 43.418 -3.575 -60.375 1.00 91.94 171 GLU A C 1
ATOM 1399 O O . GLU A 1 171 ? 44.458 -3.657 -61.035 1.00 91.94 171 GLU A O 1
ATOM 1404 N N . GLN A 1 172 ? 42.462 -4.508 -60.449 1.00 90.62 172 GLN A N 1
ATOM 1405 C CA . GLN A 1 172 ? 42.562 -5.672 -61.332 1.00 90.62 172 GLN A CA 1
ATOM 1406 C C . GLN A 1 172 ? 42.550 -5.281 -62.811 1.00 90.62 172 GLN A C 1
ATOM 1408 O O . GLN A 1 172 ? 43.344 -5.830 -63.576 1.00 90.62 172 GLN A O 1
ATOM 1413 N N . ILE A 1 173 ? 41.714 -4.316 -63.203 1.00 88.50 173 ILE A N 1
ATOM 1414 C CA . ILE A 1 173 ? 41.666 -3.794 -64.576 1.00 88.50 173 ILE A CA 1
ATOM 1415 C C . ILE A 1 173 ? 42.998 -3.124 -64.934 1.00 88.50 173 ILE A C 1
ATOM 1417 O O . ILE A 1 173 ? 43.623 -3.505 -65.920 1.00 88.50 173 ILE A O 1
ATOM 1421 N N . LYS A 1 174 ? 43.513 -2.221 -64.086 1.00 89.19 174 LYS A N 1
ATOM 1422 C CA . LYS A 1 174 ? 44.825 -1.573 -64.304 1.00 89.19 174 LYS A CA 1
ATOM 1423 C C . LYS A 1 174 ? 45.961 -2.588 -64.425 1.00 89.19 174 LYS A C 1
ATOM 1425 O O . LYS A 1 174 ? 46.863 -2.441 -65.252 1.00 89.19 174 LYS A O 1
ATOM 1430 N N . LYS A 1 175 ? 45.930 -3.637 -63.601 1.00 89.69 175 LYS A N 1
ATOM 1431 C CA . LYS A 1 175 ? 46.908 -4.725 -63.664 1.00 89.69 175 LYS A CA 1
ATOM 1432 C C . LYS A 1 175 ? 46.800 -5.519 -64.969 1.00 89.69 175 LYS A C 1
ATOM 1434 O O . LYS A 1 175 ? 47.831 -5.884 -65.519 1.00 89.69 175 LYS A O 1
ATOM 1439 N N . TYR A 1 176 ? 45.591 -5.770 -65.462 1.00 87.06 176 TYR A N 1
ATOM 1440 C CA . TYR A 1 176 ? 45.370 -6.458 -66.733 1.00 87.06 176 TYR A CA 1
ATOM 1441 C C . TYR A 1 176 ? 45.850 -5.616 -67.926 1.00 87.06 176 TYR A C 1
ATOM 1443 O O . TYR A 1 176 ? 46.621 -6.112 -68.745 1.00 87.06 176 TYR A O 1
ATOM 1451 N N . ASP A 1 177 ? 45.507 -4.326 -67.960 1.00 85.75 177 ASP A N 1
ATOM 1452 C CA . ASP A 1 177 ? 45.915 -3.399 -69.025 1.00 85.75 177 ASP A CA 1
ATOM 1453 C C . ASP A 1 177 ? 47.442 -3.218 -69.087 1.00 85.75 177 ASP A C 1
ATOM 1455 O O . ASP A 1 177 ? 48.029 -3.112 -70.163 1.00 85.75 177 ASP A O 1
ATOM 1459 N N . SER A 1 178 ? 48.122 -3.242 -67.934 1.00 81.12 178 SER A N 1
ATOM 1460 C CA . SER A 1 178 ? 49.591 -3.161 -67.878 1.00 81.12 178 SER A CA 1
ATOM 1461 C C . SER A 1 178 ? 50.323 -4.431 -68.339 1.00 81.12 178 SER A C 1
ATOM 1463 O O . SER A 1 178 ? 51.526 -4.367 -68.591 1.00 81.12 178 SER A O 1
ATOM 1465 N N . MET A 1 179 ? 49.634 -5.573 -68.480 1.00 81.31 179 MET A N 1
ATOM 1466 C CA . MET A 1 179 ? 50.226 -6.826 -68.974 1.00 81.31 179 MET A CA 1
ATOM 1467 C C . MET A 1 179 ? 50.266 -6.931 -70.508 1.00 81.31 179 MET A C 1
ATOM 1469 O O . MET A 1 179 ? 50.895 -7.858 -71.011 1.00 81.31 179 MET A O 1
ATOM 1473 N N . GLY A 1 180 ? 49.687 -5.969 -71.238 1.00 68.19 180 GLY A N 1
ATOM 1474 C CA . GLY A 1 180 ? 49.905 -5.784 -72.677 1.00 68.19 180 GLY A CA 1
ATOM 1475 C C . GLY A 1 180 ? 49.474 -6.965 -73.553 1.00 68.19 180 GLY A C 1
ATOM 1476 O O . GLY A 1 180 ? 50.317 -7.552 -74.233 1.00 68.19 180 GLY A O 1
ATOM 1477 N N . TYR A 1 181 ? 48.175 -7.278 -73.551 1.00 56.53 181 TYR A N 1
ATOM 1478 C CA . TYR A 1 181 ? 47.529 -8.074 -74.603 1.00 56.53 181 TYR A CA 1
ATOM 1479 C C . TYR A 1 181 ? 46.820 -7.167 -75.607 1.00 56.53 181 TYR A C 1
ATOM 1481 O O . TYR A 1 181 ? 46.176 -6.194 -75.155 1.00 56.53 181 TYR A O 1
#

Mean predicted aligned error: 10.88 Å

Radius of gyration: 33.5 Å; Cα contacts (8 Å, |Δi|>4): 132; chains: 1; bounding box: 71×64×97 Å

Nearest PDB structures (foldseek):
  3f4m-assembly1_A  TM=3.782E-01  e=9.459E+00  Homo sapiens

pLDDT: mean 87.29, std 12.73, range [40.31, 97.75]

Solvent-accessible surface area (backbone atoms only — not comparable to full-atom values): 10441 Å² total; per-residue (Å²): 112,73,69,59,56,56,51,57,63,59,61,69,67,77,73,73,82,75,77,51,70,70,58,42,56,58,31,47,46,27,24,27,80,90,72,58,76,46,36,26,62,81,38,93,43,77,68,30,52,37,51,50,54,26,53,51,36,35,65,38,94,83,54,47,69,69,60,34,50,53,35,46,46,53,45,50,52,53,30,44,77,70,68,66,40,77,98,68,91,58,74,69,55,62,72,68,67,46,74,65,57,53,69,68,58,53,49,48,49,50,30,75,67,68,35,78,73,33,48,60,54,72,53,97,49,76,69,30,55,43,64,74,47,45,68,59,51,55,50,52,53,48,54,52,51,52,53,49,51,53,51,54,54,53,52,53,51,53,53,54,52,52,53,54,52,52,53,54,50,52,53,50,50,55,54,53,63,72,66,68,128